Protein AF-A0A6G1L3P3-F1 (afdb_monomer_lite)

Radius of gyration: 27.42 Å; chains: 1; bounding box: 58×48×84 Å

Structure (mmCIF, N/CA/C/O backbone):
data_AF-A0A6G1L3P3-F1
#
_entry.id   AF-A0A6G1L3P3-F1
#
loop_
_atom_site.group_PDB
_atom_site.id
_atom_site.type_symbol
_atom_site.label_atom_id
_atom_site.label_alt_id
_atom_site.label_comp_id
_atom_site.label_asym_id
_atom_site.label_entity_id
_atom_site.label_seq_id
_atom_site.pdbx_PDB_ins_code
_atom_site.Cartn_x
_atom_site.Cartn_y
_atom_site.Cartn_z
_atom_site.occupancy
_atom_site.B_iso_or_equiv
_atom_site.auth_seq_id
_atom_site.auth_comp_id
_atom_site.auth_asym_id
_atom_site.auth_atom_id
_atom_site.pdbx_PDB_model_num
ATOM 1 N N . MET A 1 1 ? 11.172 26.544 -8.414 1.00 37.12 1 MET A N 1
ATOM 2 C CA . MET A 1 1 ? 9.870 25.983 -8.816 1.00 37.12 1 MET A CA 1
ATOM 3 C C . MET A 1 1 ? 10.013 25.608 -10.273 1.00 37.12 1 MET A C 1
ATOM 5 O O . MET A 1 1 ? 10.104 26.509 -11.089 1.00 37.12 1 MET A O 1
ATOM 9 N N . GLN A 1 2 ? 10.216 24.325 -10.563 1.00 36.91 2 GLN A N 1
ATOM 10 C CA . GLN A 1 2 ? 10.117 23.827 -11.934 1.00 36.91 2 GLN A CA 1
ATOM 11 C C . GLN A 1 2 ? 8.630 23.814 -12.274 1.00 36.91 2 GLN A C 1
ATOM 13 O O . GLN A 1 2 ? 7.843 23.309 -11.470 1.00 36.91 2 GLN A O 1
ATOM 18 N N . ASP A 1 3 ? 8.258 24.426 -13.395 1.00 38.34 3 ASP A N 1
ATOM 19 C CA . ASP A 1 3 ? 6.918 24.290 -13.947 1.00 38.34 3 ASP A CA 1
ATOM 20 C C . ASP A 1 3 ? 6.647 22.795 -14.106 1.00 38.34 3 ASP A C 1
ATOM 22 O O . ASP A 1 3 ? 7.393 22.077 -14.774 1.00 38.34 3 ASP A O 1
ATOM 26 N N . ALA A 1 4 ? 5.638 22.300 -13.393 1.00 48.69 4 ALA A N 1
ATOM 27 C CA . ALA A 1 4 ? 5.150 20.954 -13.607 1.00 48.69 4 ALA A CA 1
ATOM 28 C C . ALA A 1 4 ? 4.502 20.963 -14.992 1.00 48.69 4 ALA A C 1
ATOM 30 O O . ALA A 1 4 ? 3.350 21.374 -15.123 1.00 48.69 4 ALA A O 1
ATOM 31 N N . ASP A 1 5 ? 5.279 20.597 -16.014 1.00 54.88 5 ASP A N 1
ATOM 32 C CA . ASP A 1 5 ? 4.804 20.432 -17.382 1.00 54.88 5 ASP A CA 1
ATOM 33 C C . ASP A 1 5 ? 3.529 19.589 -17.336 1.00 54.88 5 ASP A C 1
ATOM 35 O O . ASP A 1 5 ? 3.546 18.400 -17.002 1.00 54.88 5 ASP A O 1
ATOM 39 N N . MET A 1 6 ? 2.395 20.235 -17.608 1.00 59.78 6 MET A N 1
ATOM 40 C CA . MET A 1 6 ? 1.122 19.549 -17.726 1.00 59.78 6 MET A CA 1
ATOM 41 C C . MET A 1 6 ? 1.235 18.587 -18.904 1.00 59.78 6 MET A C 1
ATOM 43 O O . MET A 1 6 ? 1.232 19.000 -20.062 1.00 59.78 6 MET A O 1
ATOM 47 N N . ILE A 1 7 ? 1.341 17.299 -18.591 1.00 61.41 7 ILE A N 1
ATOM 48 C CA . ILE A 1 7 ? 1.390 16.226 -19.577 1.00 61.41 7 ILE A CA 1
ATOM 49 C C . ILE A 1 7 ? 0.087 16.272 -20.388 1.00 61.41 7 ILE A C 1
ATOM 51 O O . ILE A 1 7 ? -0.997 15.994 -19.871 1.00 61.41 7 ILE A O 1
ATOM 55 N N . SER A 1 8 ? 0.182 16.664 -21.659 1.00 72.75 8 SER A N 1
ATOM 56 C CA . SER A 1 8 ? -0.966 16.719 -22.560 1.00 72.75 8 SER A CA 1
ATOM 57 C C . SER A 1 8 ? -1.360 15.306 -22.971 1.00 72.75 8 SER A C 1
ATOM 59 O O . SER A 1 8 ? -0.560 14.589 -23.560 1.00 72.75 8 SER A O 1
ATOM 61 N N . ALA A 1 9 ? -2.619 14.917 -22.750 1.00 72.38 9 ALA A N 1
ATOM 62 C CA . ALA A 1 9 ? -3.135 13.598 -23.135 1.00 72.38 9 ALA A CA 1
ATOM 63 C C . ALA A 1 9 ? -3.034 13.295 -24.647 1.00 72.38 9 ALA A C 1
ATOM 65 O O . ALA A 1 9 ? -3.184 12.146 -25.056 1.00 72.38 9 ALA A O 1
ATOM 66 N N . PHE A 1 10 ? -2.791 14.316 -25.473 1.00 77.06 10 PHE A N 1
ATOM 67 C CA . PHE A 1 10 ? -2.677 14.200 -26.927 1.00 77.06 10 PHE A CA 1
ATOM 68 C C . PHE A 1 10 ? -1.246 13.950 -27.416 1.00 77.06 10 PHE A C 1
ATOM 70 O O . PHE A 1 10 ? -1.042 13.705 -28.604 1.00 77.06 10 PHE A O 1
ATOM 77 N N . GLU A 1 11 ? -0.255 14.019 -26.529 1.00 82.56 11 GLU A N 1
ATOM 78 C CA . GLU A 1 11 ? 1.140 13.776 -26.880 1.00 82.56 11 GLU A CA 1
ATOM 79 C C . GLU A 1 11 ? 1.484 12.281 -26.834 1.00 82.56 11 GLU A C 1
ATOM 81 O O . GLU A 1 11 ? 0.744 11.449 -26.303 1.00 82.56 11 GLU A O 1
ATOM 86 N N . SER A 1 12 ? 2.608 11.907 -27.444 1.00 87.88 12 SER A N 1
ATOM 87 C CA . SER A 1 12 ? 3.115 10.541 -27.320 1.00 87.88 12 SER A CA 1
ATOM 88 C C . SER A 1 12 ? 3.775 10.352 -25.960 1.00 87.88 12 SER A C 1
ATOM 90 O O . SER A 1 12 ? 4.515 11.219 -25.499 1.00 87.88 12 SER A O 1
ATOM 92 N N . HIS A 1 13 ? 3.546 9.198 -25.336 1.00 90.44 13 HIS A N 1
ATOM 93 C CA . HIS A 1 13 ? 4.064 8.892 -24.006 1.00 90.44 13 HIS A CA 1
ATOM 94 C C . HIS A 1 13 ? 4.761 7.537 -23.960 1.00 90.44 13 HIS A C 1
ATOM 96 O O . HIS A 1 13 ? 4.449 6.624 -24.730 1.00 90.44 13 HIS A O 1
ATOM 102 N N . HIS A 1 14 ? 5.658 7.408 -22.989 1.00 92.19 14 HIS A N 1
ATOM 103 C CA . HIS A 1 14 ? 6.285 6.162 -22.592 1.00 92.19 14 HIS A CA 1
ATOM 104 C C . HIS A 1 14 ? 5.984 5.884 -21.108 1.00 92.19 14 HIS A C 1
ATOM 106 O O . HIS A 1 14 ? 6.624 6.468 -20.226 1.00 92.19 14 HIS A O 1
ATOM 112 N N . PRO A 1 15 ? 4.984 5.039 -20.800 1.00 94.69 15 PRO A N 1
ATOM 113 C CA . PRO A 1 15 ? 4.771 4.523 -19.456 1.00 94.69 15 PRO A CA 1
ATOM 114 C C . PRO A 1 15 ? 5.881 3.554 -19.028 1.00 94.69 15 PRO A C 1
ATOM 116 O O . PRO A 1 15 ? 6.248 2.645 -19.774 1.00 94.69 15 PRO A O 1
ATOM 119 N N . THR A 1 16 ? 6.341 3.698 -17.789 1.00 95.62 16 THR A N 1
ATOM 120 C CA . THR A 1 16 ? 7.237 2.764 -17.103 1.00 95.62 16 THR A CA 1
ATOM 121 C C . THR A 1 16 ? 6.521 2.202 -15.883 1.00 95.62 16 THR A C 1
ATOM 123 O O . THR A 1 16 ? 6.230 2.936 -14.939 1.00 95.62 16 THR A O 1
ATOM 126 N N . GLN A 1 17 ? 6.238 0.901 -15.907 1.00 96.56 17 GLN A N 1
ATOM 127 C CA . GLN A 1 17 ? 5.590 0.166 -14.823 1.00 96.56 17 GLN A CA 1
ATOM 128 C C . GLN A 1 17 ? 6.626 -0.576 -13.979 1.00 96.56 17 GLN A C 1
ATOM 130 O O . GLN A 1 17 ? 7.503 -1.240 -14.529 1.00 96.56 17 GLN A O 1
ATOM 135 N N . ILE A 1 18 ? 6.480 -0.529 -12.657 1.00 96.88 18 ILE A N 1
ATOM 136 C CA . ILE A 1 18 ? 7.309 -1.271 -11.705 1.00 96.88 18 ILE A CA 1
ATOM 137 C C . ILE A 1 18 ? 6.463 -2.362 -11.047 1.00 96.88 18 ILE A C 1
ATOM 139 O O . ILE A 1 18 ? 5.366 -2.103 -10.554 1.00 96.88 18 ILE A O 1
ATOM 143 N N . ILE A 1 19 ? 6.982 -3.588 -11.043 1.00 95.06 19 ILE A N 1
ATOM 144 C CA . ILE A 1 19 ? 6.395 -4.755 -10.383 1.00 95.06 19 ILE A CA 1
ATOM 145 C C . ILE A 1 19 ? 7.359 -5.182 -9.276 1.00 95.06 19 ILE A C 1
ATOM 147 O O . ILE A 1 19 ? 8.467 -5.640 -9.570 1.00 95.06 19 ILE A O 1
ATOM 151 N N . TYR A 1 20 ? 6.952 -5.024 -8.013 1.00 93.50 20 TYR A N 1
ATOM 152 C CA . TYR A 1 20 ? 7.791 -5.353 -6.861 1.00 93.50 20 TYR A CA 1
ATOM 153 C C . TYR A 1 20 ? 6.976 -5.867 -5.654 1.00 93.50 20 TYR A C 1
ATOM 155 O O . TYR A 1 20 ? 6.059 -5.182 -5.207 1.00 93.50 20 TYR A O 1
ATOM 163 N N . PRO A 1 21 ? 7.345 -7.006 -5.039 1.00 91.81 21 PRO A N 1
ATOM 164 C CA . PRO A 1 21 ? 8.391 -7.937 -5.459 1.00 91.81 21 PRO A CA 1
ATOM 165 C C . PRO A 1 21 ? 7.933 -8.846 -6.614 1.00 91.81 21 PRO A C 1
ATOM 167 O O . PRO A 1 21 ? 6.886 -9.486 -6.554 1.00 91.81 21 PRO A O 1
ATOM 170 N N . ALA A 1 22 ? 8.758 -8.961 -7.652 1.00 92.38 22 ALA A N 1
ATOM 171 C CA . ALA A 1 22 ? 8.559 -9.869 -8.777 1.00 92.38 22 ALA A CA 1
ATOM 172 C C . ALA A 1 22 ? 9.239 -11.221 -8.502 1.00 92.38 22 ALA A C 1
ATOM 174 O O . ALA A 1 22 ? 10.396 -11.453 -8.851 1.00 92.38 22 ALA A O 1
ATOM 175 N N . LEU A 1 23 ? 8.518 -12.124 -7.831 1.00 87.81 23 LEU A N 1
ATOM 176 C CA . LEU A 1 23 ? 9.068 -13.418 -7.396 1.00 87.81 23 LEU A CA 1
ATOM 177 C C . LEU A 1 23 ? 9.411 -14.375 -8.550 1.00 87.81 23 LEU A C 1
ATOM 179 O O . LEU A 1 23 ? 10.199 -15.293 -8.361 1.00 87.81 23 LEU A O 1
ATOM 183 N N . ASP A 1 24 ? 8.856 -14.165 -9.745 1.00 87.81 24 ASP A N 1
ATOM 184 C CA . ASP A 1 24 ? 9.204 -14.925 -10.954 1.00 87.81 24 ASP A CA 1
ATOM 185 C C . ASP A 1 24 ? 10.669 -14.728 -11.385 1.00 87.81 24 ASP A C 1
ATOM 187 O O . ASP A 1 24 ? 11.224 -15.567 -12.092 1.00 87.81 24 ASP A O 1
ATOM 191 N N . ILE A 1 25 ? 11.340 -13.681 -10.891 1.00 89.31 25 ILE A N 1
ATOM 192 C CA . ILE A 1 25 ? 12.787 -13.498 -11.069 1.00 89.31 25 ILE A CA 1
ATOM 193 C C . ILE A 1 25 ? 13.586 -14.638 -10.418 1.00 89.31 25 ILE A C 1
ATOM 195 O O . ILE A 1 25 ? 14.650 -14.994 -10.921 1.00 89.31 25 ILE A O 1
ATOM 199 N N . LEU A 1 26 ? 13.085 -15.260 -9.343 1.00 84.75 26 LEU A N 1
ATOM 200 C CA . LEU A 1 26 ? 13.762 -16.398 -8.707 1.00 84.75 26 LEU A CA 1
ATOM 201 C C . LEU A 1 26 ? 13.930 -17.574 -9.665 1.00 84.75 26 LEU A C 1
ATOM 203 O O . LEU A 1 26 ? 14.978 -18.219 -9.665 1.00 84.75 26 LEU A O 1
ATOM 207 N N . ASP A 1 27 ? 12.913 -17.836 -10.486 1.00 84.62 27 ASP A N 1
ATOM 208 C CA . ASP A 1 27 ? 12.963 -18.879 -11.507 1.00 84.62 27 ASP A CA 1
ATOM 209 C C . ASP A 1 27 ? 13.998 -18.538 -12.576 1.00 84.62 27 ASP A C 1
ATOM 211 O O . ASP A 1 27 ? 14.803 -19.386 -12.956 1.00 84.62 27 ASP A O 1
ATOM 215 N N . TRP A 1 28 ? 14.013 -17.274 -12.998 1.00 81.44 28 TRP A N 1
ATOM 216 C CA . TRP A 1 28 ? 14.936 -16.747 -14.001 1.00 81.44 28 TRP A CA 1
ATOM 217 C C . TRP A 1 28 ? 16.402 -16.845 -13.569 1.00 81.44 28 TRP A C 1
ATOM 219 O O . TRP A 1 28 ? 17.269 -17.195 -14.365 1.00 81.44 28 TRP A O 1
ATOM 229 N N . LEU A 1 29 ? 16.677 -16.561 -12.296 1.00 82.62 29 LEU A N 1
ATOM 230 C CA . LEU A 1 29 ? 18.024 -16.604 -11.731 1.00 82.62 29 LEU A CA 1
ATOM 231 C C . LEU A 1 29 ? 18.427 -18.002 -11.231 1.00 82.62 29 LEU A C 1
ATOM 233 O O . LEU A 1 29 ? 19.545 -18.176 -10.748 1.00 82.62 29 LEU A O 1
ATOM 237 N N . GLY A 1 30 ? 17.532 -18.994 -11.292 1.00 82.50 30 GLY A N 1
ATOM 238 C CA . GLY A 1 30 ? 17.769 -20.315 -10.702 1.00 82.50 30 GLY A CA 1
ATOM 239 C C . GLY A 1 30 ? 17.922 -20.279 -9.174 1.00 82.50 30 GLY A C 1
ATOM 240 O O . GLY A 1 30 ? 18.563 -21.150 -8.590 1.00 82.50 30 GLY A O 1
ATOM 241 N N . LEU A 1 31 ? 17.342 -19.275 -8.510 1.00 74.50 31 LEU A N 1
ATOM 242 C CA . LEU A 1 31 ? 17.489 -18.996 -7.078 1.00 74.50 31 LEU A CA 1
ATOM 243 C C . LEU A 1 31 ? 16.325 -19.530 -6.234 1.00 74.50 31 LEU A C 1
ATOM 245 O O . LEU A 1 31 ? 16.053 -18.996 -5.163 1.00 74.50 31 LEU A O 1
ATOM 249 N N . ARG A 1 32 ? 15.653 -20.603 -6.673 1.00 68.56 32 ARG A N 1
ATOM 250 C CA . ARG A 1 32 ? 14.473 -21.180 -5.988 1.00 68.56 32 ARG A CA 1
ATOM 251 C C . ARG A 1 32 ? 14.684 -21.513 -4.503 1.00 68.56 32 ARG A C 1
ATOM 253 O O . ARG A 1 32 ? 13.705 -21.610 -3.776 1.00 68.56 32 ARG A O 1
ATOM 260 N N . ASN A 1 33 ? 15.939 -21.664 -4.071 1.00 65.00 33 ASN A N 1
ATOM 261 C CA . ASN A 1 33 ? 16.325 -22.009 -2.701 1.00 65.00 33 ASN A CA 1
ATOM 262 C C . ASN A 1 33 ? 17.036 -20.867 -1.945 1.00 65.00 33 ASN A C 1
ATOM 264 O O . ASN A 1 33 ? 17.646 -21.133 -0.914 1.00 65.00 33 ASN A O 1
ATOM 268 N N . ARG A 1 34 ? 17.056 -19.629 -2.465 1.00 63.66 34 ARG A N 1
ATOM 269 C CA . ARG A 1 34 ? 17.615 -18.481 -1.728 1.00 63.66 34 ARG A CA 1
ATOM 270 C C . ARG A 1 34 ? 16.532 -17.737 -0.963 1.00 63.66 34 ARG A C 1
ATOM 272 O O . ARG A 1 34 ? 15.416 -17.580 -1.452 1.00 63.66 34 ARG A O 1
ATOM 279 N N . ASP A 1 35 ? 16.931 -17.196 0.182 1.00 65.88 35 ASP A N 1
ATOM 280 C CA . ASP A 1 35 ? 16.090 -16.329 0.994 1.00 65.88 35 ASP A CA 1
ATOM 281 C C . ASP A 1 35 ? 15.855 -15.007 0.253 1.00 65.88 35 ASP A C 1
ATOM 283 O O . ASP A 1 35 ? 16.750 -14.168 0.098 1.00 65.88 35 ASP A O 1
ATOM 287 N N . VAL A 1 36 ? 14.632 -14.827 -0.248 1.00 73.69 36 VAL A N 1
ATOM 288 C CA . VAL A 1 36 ? 14.144 -13.505 -0.643 1.00 73.69 36 VAL A CA 1
ATOM 289 C C . VAL A 1 36 ? 14.137 -12.643 0.605 1.00 73.69 36 VAL A C 1
ATOM 291 O O . VAL A 1 36 ? 13.478 -12.982 1.586 1.00 73.69 36 VAL A O 1
ATOM 294 N N . GLN A 1 37 ? 14.819 -11.502 0.559 1.00 75.00 37 GLN A N 1
ATOM 295 C CA . GLN A 1 37 ? 14.762 -10.545 1.652 1.00 75.00 37 GLN A CA 1
ATOM 296 C C . GLN A 1 37 ? 13.944 -9.335 1.231 1.00 75.00 37 GLN A C 1
ATOM 298 O O . GLN A 1 37 ? 14.310 -8.610 0.307 1.00 75.00 37 GLN A O 1
ATOM 303 N N . LEU A 1 38 ? 12.855 -9.086 1.953 1.00 79.50 38 LEU A N 1
ATOM 304 C CA . LEU A 1 38 ? 12.094 -7.847 1.848 1.00 79.50 38 LEU A CA 1
ATOM 305 C C . LEU A 1 38 ? 12.587 -6.870 2.914 1.00 79.50 38 LEU A C 1
ATOM 307 O O . LEU A 1 38 ? 12.430 -7.114 4.110 1.00 79.50 38 LEU A O 1
ATOM 311 N N . LEU A 1 39 ? 13.142 -5.737 2.489 1.00 79.88 39 LEU A N 1
ATOM 312 C CA . LEU A 1 39 ? 13.659 -4.721 3.410 1.00 79.88 39 LEU A CA 1
ATOM 313 C C . LEU A 1 39 ? 12.550 -4.107 4.244 1.00 79.88 39 LEU A C 1
ATOM 315 O O . LEU A 1 39 ? 11.569 -3.668 3.638 1.00 79.88 39 LEU A O 1
ATOM 319 N N . PRO A 1 40 ? 12.658 -4.050 5.585 1.00 79.44 40 PRO A N 1
ATOM 320 C CA . PRO A 1 40 ? 11.607 -3.531 6.455 1.00 79.44 40 PRO A CA 1
ATOM 321 C C . PRO A 1 40 ? 11.179 -2.120 6.025 1.00 79.44 40 PRO A C 1
ATOM 323 O O . PRO A 1 40 ? 12.008 -1.351 5.537 1.00 79.44 40 PRO A O 1
ATOM 326 N N . PRO A 1 41 ? 9.900 -1.749 6.193 1.00 82.19 41 PRO A N 1
ATOM 327 C CA . PRO A 1 41 ? 9.447 -0.420 5.827 1.00 82.19 41 PRO A CA 1
ATOM 328 C C . PRO A 1 41 ? 10.170 0.650 6.628 1.00 82.19 41 PRO A C 1
ATOM 330 O O . PRO A 1 41 ? 10.316 0.539 7.850 1.00 82.19 41 PRO A O 1
ATOM 333 N N . VAL A 1 42 ? 10.559 1.724 5.945 1.00 82.56 42 VAL A N 1
ATOM 334 C CA . VAL A 1 42 ? 11.140 2.891 6.607 1.00 82.56 42 VAL A CA 1
ATOM 335 C C . VAL A 1 42 ? 10.177 3.396 7.682 1.00 82.56 42 VAL A C 1
ATOM 337 O O . VAL A 1 42 ? 8.986 3.618 7.431 1.00 82.56 42 VAL A O 1
ATOM 340 N N . ASN A 1 43 ? 10.723 3.585 8.886 1.00 80.38 43 ASN A N 1
ATOM 341 C CA . ASN A 1 43 ? 10.024 4.135 10.044 1.00 80.38 43 ASN A CA 1
ATOM 342 C C . ASN A 1 43 ? 8.779 3.330 10.483 1.00 80.38 43 ASN A C 1
ATOM 344 O O . ASN A 1 43 ? 7.825 3.908 11.003 1.00 80.38 43 ASN A O 1
ATOM 348 N N . ALA A 1 44 ? 8.771 2.006 10.275 1.00 80.56 44 ALA A N 1
ATOM 349 C CA . ALA A 1 44 ? 7.624 1.143 10.579 1.00 80.56 44 ALA A CA 1
ATOM 350 C C . ALA A 1 44 ? 7.065 1.317 12.006 1.00 80.56 44 ALA A C 1
ATOM 352 O O . ALA A 1 44 ? 5.858 1.480 12.163 1.00 80.56 44 ALA A O 1
ATOM 353 N N . ALA A 1 45 ? 7.936 1.405 13.019 1.00 82.00 45 ALA A N 1
ATOM 354 C CA . ALA A 1 45 ? 7.550 1.586 14.426 1.00 82.00 45 ALA A CA 1
ATOM 355 C C . ALA A 1 45 ? 6.737 2.864 14.696 1.00 82.00 45 ALA A C 1
ATOM 357 O O . ALA A 1 45 ? 5.995 2.947 15.673 1.00 82.00 45 ALA A O 1
ATOM 358 N N . ASN A 1 46 ? 6.851 3.875 13.830 1.00 81.06 46 ASN A N 1
ATOM 359 C CA . ASN A 1 46 ? 6.097 5.119 13.952 1.00 81.06 46 ASN A CA 1
ATOM 360 C C . ASN A 1 46 ? 4.877 5.194 13.036 1.00 81.06 46 ASN A C 1
ATOM 362 O O . ASN A 1 46 ? 4.101 6.149 13.153 1.00 81.06 46 ASN A O 1
ATOM 366 N N . ARG A 1 47 ? 4.695 4.207 12.159 1.00 78.06 47 ARG A N 1
ATOM 367 C CA . ARG A 1 47 ? 3.629 4.159 11.164 1.00 78.06 47 ARG A CA 1
ATOM 368 C C . ARG A 1 47 ? 2.526 3.219 11.612 1.00 78.06 47 ARG A C 1
ATOM 370 O O . ARG A 1 47 ? 2.776 2.179 12.208 1.00 78.06 47 ARG A O 1
ATOM 377 N N . TYR A 1 48 ? 1.299 3.602 11.300 1.00 75.81 48 TYR A N 1
ATOM 378 C CA . TYR A 1 48 ? 0.153 2.716 11.432 1.00 75.81 48 TYR A CA 1
ATOM 379 C C . TYR A 1 48 ? 0.170 1.692 10.305 1.00 75.81 48 TYR A C 1
ATOM 381 O O . TYR A 1 48 ?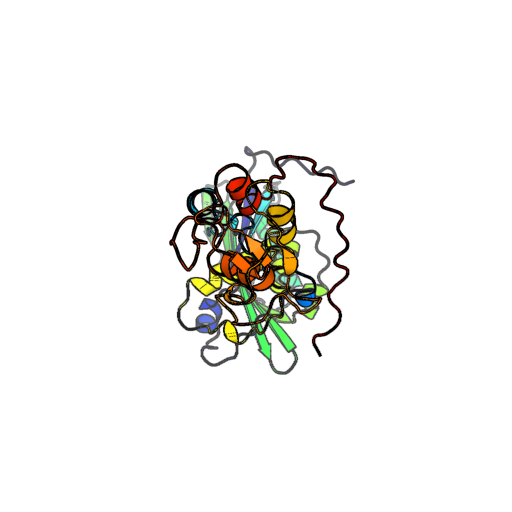 0.647 1.993 9.210 1.00 75.81 48 TYR A O 1
ATOM 389 N N . GLU A 1 49 ? -0.371 0.504 10.560 1.00 74.19 49 GLU A N 1
ATOM 390 C CA . GLU A 1 49 ? -0.618 -0.453 9.486 1.00 74.19 49 GLU A CA 1
ATOM 391 C C . GLU A 1 49 ? -1.492 0.213 8.399 1.00 74.19 49 GLU A C 1
ATOM 393 O O . GLU A 1 49 ? -2.543 0.777 8.736 1.00 74.19 49 GLU A O 1
ATOM 398 N N . PRO A 1 50 ? -1.096 0.180 7.112 1.00 71.06 50 PRO A N 1
ATOM 399 C CA . PRO A 1 50 ? -1.798 0.874 6.035 1.00 71.06 50 PRO A CA 1
ATOM 400 C C . PRO A 1 50 ? -3.019 0.073 5.567 1.00 71.06 50 PRO A C 1
ATOM 402 O O . PRO A 1 50 ? -3.135 -0.314 4.407 1.00 71.06 50 PRO A O 1
ATOM 405 N N . LEU A 1 51 ? -3.925 -0.205 6.498 1.00 69.44 51 LEU A N 1
ATOM 406 C CA . LEU A 1 51 ? -5.237 -0.775 6.227 1.00 69.44 51 LEU A CA 1
ATOM 407 C C . LEU A 1 51 ? -6.232 0.332 5.853 1.00 69.44 51 LEU A C 1
ATOM 409 O O . LEU A 1 51 ? -6.029 1.496 6.221 1.00 69.44 51 LEU A O 1
ATOM 413 N N . PRO A 1 52 ? -7.345 -0.007 5.176 1.00 65.31 52 PRO A N 1
ATOM 414 C CA . PRO A 1 52 ? -8.410 0.948 4.912 1.00 65.31 52 PRO A CA 1
ATOM 415 C C . PRO A 1 52 ? -8.835 1.665 6.199 1.00 65.31 52 PRO A C 1
ATOM 417 O O . PRO A 1 52 ? -9.114 1.023 7.219 1.00 65.31 52 PRO A O 1
ATOM 420 N N . LEU A 1 53 ? -8.879 3.002 6.157 1.00 64.62 53 LEU A N 1
ATOM 421 C CA . LEU A 1 53 ? -9.351 3.813 7.287 1.00 64.62 53 LEU A CA 1
ATOM 422 C C . LEU A 1 53 ? -10.810 3.482 7.629 1.00 64.62 53 LEU A C 1
ATOM 424 O O . LEU A 1 53 ? -11.172 3.437 8.798 1.00 64.62 53 LEU A O 1
ATOM 428 N N . ILE A 1 54 ? -11.616 3.224 6.598 1.00 70.56 54 ILE A N 1
ATOM 429 C CA . ILE A 1 54 ? -13.043 2.933 6.701 1.00 70.56 54 ILE A CA 1
ATOM 430 C C . ILE A 1 54 ? -13.234 1.422 6.564 1.00 70.56 54 ILE A C 1
ATOM 432 O O . ILE A 1 54 ? -12.904 0.842 5.532 1.00 70.56 54 ILE A O 1
ATOM 436 N N . GLN A 1 55 ? -13.775 0.786 7.604 1.00 66.88 55 GLN A N 1
ATOM 437 C CA . GLN A 1 55 ? -14.129 -0.640 7.612 1.00 66.88 55 GLN A CA 1
ATOM 438 C C . GLN A 1 55 ? -15.567 -0.862 7.139 1.00 66.88 55 GLN A C 1
ATOM 440 O O . GLN A 1 55 ? -16.362 -1.504 7.818 1.00 66.88 55 GLN A O 1
ATOM 445 N N . ASP A 1 56 ? -15.916 -0.308 5.987 1.00 71.12 56 ASP A N 1
ATOM 446 C CA . ASP A 1 56 ? -17.206 -0.578 5.366 1.00 71.12 56 ASP A CA 1
ATOM 447 C C . ASP A 1 56 ? -16.996 -1.463 4.138 1.00 71.12 56 ASP A C 1
ATOM 449 O O . ASP A 1 56 ? -16.104 -1.210 3.326 1.00 71.12 56 ASP A O 1
ATOM 453 N N . ARG A 1 57 ? -17.783 -2.537 4.016 1.00 69.31 57 ARG A N 1
ATOM 454 C CA . ARG A 1 57 ? -17.636 -3.498 2.911 1.00 69.31 57 ARG A CA 1
ATOM 455 C C . ARG A 1 57 ? -17.928 -2.852 1.562 1.00 69.31 57 ARG A C 1
ATOM 457 O O . ARG A 1 57 ? -17.217 -3.145 0.606 1.00 69.31 57 ARG A O 1
ATOM 464 N N . ALA A 1 58 ? -18.930 -1.978 1.481 1.00 74.56 58 ALA A N 1
ATOM 465 C CA . ALA A 1 58 ? -19.271 -1.286 0.245 1.00 74.56 58 ALA A CA 1
ATOM 466 C C . ALA A 1 58 ? -18.213 -0.233 -0.100 1.00 74.56 58 ALA A C 1
ATOM 468 O O . ALA A 1 58 ? -17.790 -0.155 -1.251 1.00 74.56 58 ALA A O 1
ATOM 469 N N . VAL A 1 59 ? -17.720 0.526 0.885 1.00 72.25 59 VAL A N 1
ATOM 470 C CA . VAL A 1 59 ? -16.611 1.469 0.668 1.00 72.25 59 VAL A CA 1
ATOM 471 C C . VAL A 1 59 ? -15.353 0.727 0.254 1.00 72.25 59 VAL A C 1
ATOM 473 O O . VAL A 1 59 ? -14.702 1.146 -0.686 1.00 72.25 59 VAL A O 1
ATOM 476 N N . THR A 1 60 ? -15.019 -0.391 0.889 1.00 68.94 60 THR A N 1
ATOM 477 C CA . THR A 1 60 ? -13.821 -1.169 0.545 1.00 68.94 60 THR A CA 1
ATOM 478 C C . THR A 1 60 ? -13.939 -1.770 -0.858 1.00 68.94 60 THR A C 1
ATOM 480 O O . THR A 1 60 ? -12.988 -1.693 -1.630 1.00 68.94 60 THR A O 1
ATOM 483 N N . ALA A 1 61 ? -15.114 -2.297 -1.221 1.00 68.88 61 ALA A N 1
ATOM 484 C CA . ALA A 1 61 ? -15.383 -2.820 -2.560 1.00 68.88 61 ALA A CA 1
ATOM 485 C C . ALA A 1 61 ? -15.323 -1.732 -3.648 1.00 68.88 61 ALA A C 1
ATOM 487 O O . ALA A 1 61 ? -14.826 -1.993 -4.738 1.00 68.88 61 ALA A O 1
ATOM 488 N N . ASN A 1 62 ? -15.798 -0.516 -3.355 1.00 69.62 62 ASN A N 1
ATOM 489 C CA . ASN A 1 62 ? -15.869 0.576 -4.333 1.00 69.62 62 ASN A CA 1
ATOM 490 C C . ASN A 1 62 ? -14.631 1.478 -4.357 1.00 69.62 62 ASN A C 1
ATOM 492 O O . ASN A 1 62 ? -14.351 2.095 -5.379 1.00 69.62 62 ASN A O 1
ATOM 496 N N . ALA A 1 63 ? -13.894 1.585 -3.250 1.00 67.06 63 ALA A N 1
ATOM 497 C CA . ALA A 1 63 ? -12.722 2.449 -3.154 1.00 67.06 63 ALA A CA 1
ATOM 498 C C . ALA A 1 63 ? -11.559 1.928 -3.993 1.00 67.0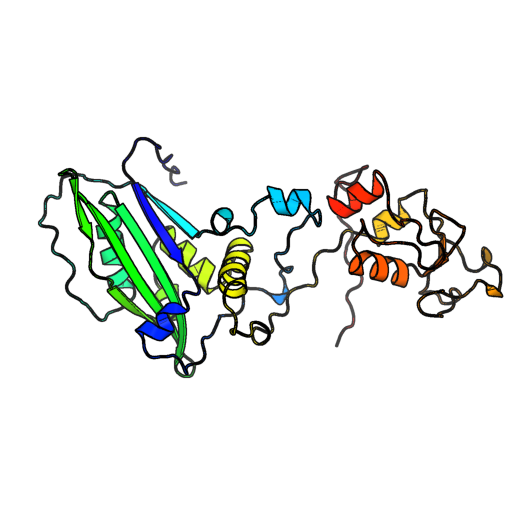6 63 ALA A C 1
ATOM 500 O O . ALA A 1 63 ? -10.617 2.678 -4.185 1.00 67.06 63 ALA A O 1
ATOM 501 N N . ASN A 1 64 ? -11.596 0.661 -4.428 1.00 65.81 64 ASN A N 1
ATOM 502 C CA . ASN A 1 64 ? -10.610 0.034 -5.312 1.00 65.81 64 ASN A CA 1
ATOM 503 C C . ASN A 1 64 ? -9.142 0.168 -4.836 1.00 65.81 64 ASN A C 1
ATOM 505 O O . ASN A 1 64 ? -8.212 -0.103 -5.595 1.00 65.81 64 ASN A O 1
ATOM 509 N N . ARG A 1 65 ? -8.948 0.530 -3.557 1.00 65.25 65 ARG A N 1
ATOM 510 C CA . ARG A 1 65 ? -7.683 0.959 -2.937 1.00 65.25 65 ARG A CA 1
ATOM 511 C C . ARG A 1 65 ? -6.613 -0.107 -2.855 1.00 65.25 65 ARG A C 1
ATOM 513 O O . ARG A 1 65 ? -5.444 0.244 -2.710 1.00 65.25 65 ARG A O 1
ATOM 520 N N . ASP A 1 66 ? -7.028 -1.361 -2.947 1.00 65.44 66 ASP A N 1
ATOM 521 C CA . ASP A 1 66 ? -6.163 -2.537 -2.906 1.00 65.44 66 ASP A CA 1
ATOM 522 C C . ASP A 1 66 ? -6.217 -3.312 -4.234 1.00 65.44 66 ASP A C 1
ATOM 524 O O . ASP A 1 66 ? -5.757 -4.446 -4.319 1.00 65.44 66 ASP A O 1
ATOM 528 N N . SER A 1 67 ? -6.794 -2.714 -5.283 1.00 71.25 67 SER A N 1
ATOM 529 C CA . SER A 1 67 ? -6.740 -3.291 -6.623 1.00 71.25 67 SER A CA 1
ATOM 530 C C . SER A 1 67 ? -5.357 -3.130 -7.239 1.00 71.25 67 SER A C 1
ATOM 532 O O . SER A 1 67 ? -4.651 -2.150 -6.980 1.00 71.25 67 SER A O 1
ATOM 534 N N . ASP A 1 68 ? -5.023 -4.048 -8.145 1.00 70.25 68 ASP A N 1
ATOM 535 C CA . ASP A 1 68 ? -3.792 -3.990 -8.935 1.00 70.25 68 ASP A CA 1
ATOM 536 C C . ASP A 1 68 ? -3.635 -2.656 -9.678 1.00 70.25 68 ASP A C 1
ATOM 538 O O . ASP A 1 68 ? -2.513 -2.214 -9.899 1.00 70.25 68 ASP A O 1
ATOM 542 N N . GLY A 1 69 ? -4.747 -2.009 -10.050 1.00 76.56 69 GLY A N 1
ATOM 543 C CA . GLY A 1 69 ? -4.754 -0.743 -10.779 1.00 76.56 69 GLY A CA 1
ATOM 544 C C . GLY A 1 69 ? -4.391 0.466 -9.918 1.00 76.56 69 GLY A C 1
ATOM 545 O O . GLY A 1 69 ? -3.521 1.239 -10.307 1.00 76.56 69 GLY A O 1
ATOM 546 N N . GLU A 1 70 ? -5.022 0.638 -8.751 1.00 76.69 70 GLU A N 1
ATOM 547 C CA . GLU A 1 70 ? -4.722 1.786 -7.874 1.00 76.69 70 GLU A CA 1
ATOM 548 C C . GLU A 1 70 ? -3.381 1.650 -7.167 1.00 76.69 70 GLU A C 1
ATOM 550 O O . GLU A 1 70 ? -2.721 2.654 -6.910 1.00 76.69 70 GLU A O 1
ATOM 555 N N . CYS A 1 71 ? -2.985 0.415 -6.857 1.00 77.25 71 CYS A N 1
ATOM 556 C CA . CYS A 1 71 ? -1.689 0.148 -6.258 1.00 77.25 71 CYS A CA 1
ATOM 557 C C . CYS A 1 71 ? -0.560 0.100 -7.296 1.00 77.25 71 CYS A C 1
ATOM 559 O O . CYS A 1 71 ? 0.578 -0.180 -6.926 1.00 77.25 71 CYS A O 1
ATOM 561 N N . ALA A 1 72 ? -0.828 0.304 -8.590 1.00 87.06 72 ALA A N 1
ATOM 562 C CA . ALA A 1 72 ? 0.205 0.217 -9.613 1.00 87.06 72 ALA A CA 1
ATOM 563 C C . ALA A 1 72 ? 1.206 1.373 -9.493 1.00 87.06 72 ALA A C 1
ATOM 565 O O . ALA A 1 72 ? 0.842 2.547 -9.453 1.00 87.06 72 ALA A O 1
ATOM 566 N N . PHE A 1 73 ? 2.493 1.042 -9.535 1.00 93.62 73 PHE A N 1
ATOM 567 C CA . PHE A 1 73 ? 3.553 2.031 -9.678 1.00 93.62 73 PHE A CA 1
ATOM 568 C C . PHE A 1 73 ? 3.860 2.204 -11.161 1.00 93.62 73 PHE A C 1
ATOM 570 O O . PHE A 1 73 ? 4.606 1.423 -11.755 1.00 93.62 73 PHE A O 1
ATOM 577 N N . VAL A 1 74 ? 3.220 3.205 -11.766 1.00 94.12 74 VAL A N 1
ATOM 578 C CA . VAL A 1 74 ? 3.398 3.573 -13.172 1.00 94.12 74 VAL A CA 1
ATOM 579 C C . VAL A 1 74 ? 3.774 5.041 -13.247 1.00 94.12 74 VAL A C 1
ATOM 581 O O . VAL A 1 74 ? 3.028 5.907 -12.800 1.00 94.12 74 VAL A O 1
ATOM 584 N N . SER A 1 75 ? 4.911 5.318 -13.871 1.00 92.62 75 SER A N 1
ATOM 585 C CA . SER A 1 75 ? 5.309 6.675 -14.237 1.00 92.62 75 SER A CA 1
ATOM 586 C C . SER A 1 75 ? 5.080 6.878 -15.729 1.00 92.62 75 SER A C 1
ATOM 588 O O . SER A 1 75 ? 5.305 5.970 -16.529 1.00 92.62 75 SER A O 1
ATOM 590 N N . ILE A 1 76 ? 4.603 8.057 -16.118 1.00 91.81 76 ILE A N 1
ATOM 591 C CA . ILE A 1 76 ? 4.363 8.408 -17.519 1.00 91.81 76 ILE A CA 1
ATOM 592 C C . ILE A 1 76 ? 5.331 9.521 -17.882 1.00 91.81 76 ILE A C 1
ATOM 594 O O . ILE A 1 76 ? 5.376 10.554 -17.220 1.00 91.81 76 ILE A O 1
ATOM 598 N N . THR A 1 77 ? 6.108 9.303 -18.937 1.00 90.12 77 THR A N 1
ATOM 599 C CA . THR A 1 77 ? 7.036 10.303 -19.468 1.00 90.12 77 THR A CA 1
ATOM 600 C C . THR A 1 77 ? 6.636 10.681 -20.885 1.00 90.12 77 THR A C 1
ATOM 602 O O . THR A 1 77 ? 6.154 9.838 -21.644 1.00 90.12 77 THR A O 1
ATOM 605 N N . LYS A 1 78 ? 6.797 11.957 -21.240 1.00 88.44 78 LYS A N 1
ATOM 606 C CA . LYS A 1 78 ? 6.581 12.430 -22.609 1.00 88.44 78 LYS A CA 1
ATOM 607 C C . LYS A 1 78 ? 7.646 11.826 -23.526 1.00 88.44 78 LYS A C 1
ATOM 609 O O . LYS A 1 78 ? 8.836 11.914 -23.229 1.00 88.44 78 LYS A O 1
ATOM 614 N N . ALA A 1 79 ? 7.213 11.237 -24.637 1.00 86.62 79 ALA A N 1
ATOM 615 C CA . ALA A 1 79 ? 8.102 10.738 -25.675 1.00 86.62 79 ALA A CA 1
ATOM 616 C C . ALA A 1 79 ? 8.423 11.869 -26.658 1.00 86.62 79 ALA A C 1
ATOM 618 O O . ALA A 1 79 ? 7.550 12.337 -27.391 1.00 86.62 79 ALA A O 1
ATOM 619 N N . SER A 1 80 ? 9.674 12.326 -26.656 1.00 77.69 80 SER A N 1
ATOM 620 C CA . SER A 1 80 ? 10.181 13.317 -27.605 1.00 77.69 80 SER A CA 1
ATOM 621 C C . SER A 1 80 ? 10.840 12.601 -28.786 1.00 77.69 80 SER A C 1
ATOM 623 O O . SER A 1 80 ? 12.026 12.271 -28.735 1.00 77.69 80 SER A O 1
ATOM 625 N N . CYS A 1 81 ? 10.090 12.378 -29.865 1.00 65.00 81 CYS A N 1
ATOM 626 C CA . CYS A 1 81 ? 10.641 11.883 -31.132 1.00 65.00 81 CYS A CA 1
ATOM 627 C C . CYS A 1 81 ? 11.376 12.986 -31.922 1.00 65.00 81 CYS A C 1
ATOM 629 O O . CYS A 1 81 ? 11.261 13.043 -33.146 1.00 65.00 81 CYS A O 1
ATOM 631 N N . GLU A 1 82 ? 12.058 13.911 -31.246 1.00 61.44 82 GLU A N 1
ATOM 632 C CA . GLU A 1 82 ? 12.767 15.001 -31.917 1.00 61.44 82 GLU A CA 1
ATOM 633 C C . GLU A 1 82 ? 14.048 14.457 -32.565 1.00 61.44 82 GLU A C 1
ATOM 635 O O . GLU A 1 82 ? 15.026 14.178 -31.881 1.00 61.44 82 GLU A O 1
ATOM 640 N N . ASP A 1 83 ? 13.947 14.235 -33.880 1.00 49.16 83 ASP A N 1
ATOM 641 C CA . ASP A 1 83 ? 14.936 14.220 -34.977 1.00 49.16 83 ASP A CA 1
ATOM 642 C C . ASP A 1 83 ? 16.331 13.584 -34.831 1.00 49.16 83 ASP A C 1
ATOM 644 O O . ASP A 1 83 ? 17.056 13.496 -35.825 1.00 49.16 83 ASP A O 1
ATOM 648 N N . ASP A 1 84 ? 16.695 13.002 -33.693 1.00 51.97 84 ASP A N 1
ATOM 649 C CA . ASP A 1 84 ? 17.853 12.115 -33.602 1.00 51.97 84 ASP A CA 1
ATOM 650 C C . ASP A 1 84 ? 17.484 10.740 -34.181 1.00 51.97 84 ASP A C 1
ATOM 652 O O . ASP A 1 84 ? 17.375 9.731 -33.486 1.00 51.97 84 ASP A O 1
ATOM 656 N N . ARG A 1 85 ? 17.365 10.683 -35.514 1.00 53.06 85 ARG A N 1
ATOM 657 C CA . ARG A 1 85 ? 17.482 9.454 -36.323 1.00 53.06 85 ARG A CA 1
ATOM 658 C C . ARG A 1 85 ? 18.889 8.838 -36.255 1.00 53.06 85 ARG A C 1
ATOM 660 O O . ARG A 1 85 ? 19.237 8.027 -37.111 1.00 53.06 85 ARG A O 1
ATOM 667 N N . ALA A 1 86 ? 19.709 9.228 -35.276 1.00 52.03 86 ALA A N 1
ATOM 668 C CA . ALA A 1 86 ? 20.923 8.512 -34.935 1.00 52.03 86 ALA A CA 1
ATOM 669 C C . ALA A 1 86 ? 20.529 7.048 -34.730 1.00 52.03 86 ALA A C 1
ATOM 671 O O . ALA A 1 86 ? 19.648 6.757 -33.920 1.00 52.03 86 ALA A O 1
ATOM 672 N N . GLU A 1 87 ? 21.108 6.171 -35.554 1.00 54.09 87 GLU A N 1
ATOM 673 C CA . GLU A 1 87 ? 20.809 4.745 -35.618 1.00 54.09 87 GLU A CA 1
ATOM 674 C C . GLU A 1 87 ? 20.573 4.202 -34.216 1.00 54.09 87 GLU A C 1
ATOM 676 O O . GLU A 1 87 ? 21.498 4.136 -33.400 1.00 54.09 87 GLU A O 1
ATOM 681 N N . PHE A 1 88 ? 19.317 3.849 -33.930 1.00 54.00 88 PHE A N 1
ATOM 682 C CA . PHE A 1 88 ? 18.983 3.136 -32.714 1.00 54.00 88 PHE A CA 1
ATOM 683 C C . PHE A 1 88 ? 19.792 1.842 -32.737 1.00 54.00 88 PHE A C 1
ATOM 685 O O . PHE A 1 88 ? 19.456 0.884 -33.431 1.00 54.00 88 PHE A O 1
ATOM 692 N N . THR A 1 89 ? 20.911 1.846 -32.025 1.00 58.16 89 THR A N 1
ATOM 693 C CA . THR A 1 89 ? 21.735 0.666 -31.847 1.00 58.16 89 THR A CA 1
ATOM 694 C C . THR A 1 89 ? 21.131 -0.063 -30.658 1.00 58.16 89 THR A C 1
ATOM 696 O O . THR A 1 89 ? 21.097 0.509 -29.561 1.00 58.16 89 THR A O 1
ATOM 699 N N . PRO A 1 90 ? 20.615 -1.291 -30.848 1.00 52.78 90 PRO A N 1
ATOM 700 C CA . PRO A 1 90 ? 20.128 -2.073 -29.731 1.00 52.78 90 PRO A CA 1
ATOM 701 C C . PRO A 1 90 ? 21.268 -2.177 -28.708 1.00 52.78 90 PRO A C 1
ATOM 703 O O . PRO A 1 90 ? 22.392 -2.494 -29.111 1.00 52.78 90 PRO A O 1
ATOM 706 N N . PRO A 1 91 ? 21.042 -1.885 -27.417 1.00 51.34 91 PRO A N 1
ATOM 707 C CA . PRO A 1 91 ? 22.059 -2.078 -26.398 1.00 51.34 91 PRO A CA 1
ATOM 708 C C . PRO A 1 91 ? 22.698 -3.457 -26.484 1.00 51.34 91 PRO A C 1
ATOM 710 O O . PRO A 1 91 ? 22.029 -4.489 -26.445 1.00 51.34 91 PRO A O 1
ATOM 713 N N . THR A 1 92 ? 24.023 -3.467 -26.554 1.00 53.34 92 THR A N 1
ATOM 714 C CA . THR A 1 92 ? 24.825 -4.651 -26.266 1.00 53.34 92 THR A CA 1
ATOM 715 C C . THR A 1 92 ? 24.655 -5.020 -24.798 1.00 53.34 92 THR A C 1
ATOM 717 O O . THR A 1 92 ? 24.845 -4.174 -23.923 1.00 53.34 92 THR A O 1
ATOM 720 N N . TYR A 1 93 ? 24.309 -6.285 -24.539 1.00 48.59 93 TYR A N 1
ATOM 721 C CA . TYR A 1 93 ? 24.215 -6.867 -23.202 1.00 48.59 93 TYR A CA 1
ATOM 722 C C . TYR A 1 93 ? 25.444 -6.493 -22.369 1.00 48.59 93 TYR A C 1
ATOM 724 O O . TYR A 1 93 ? 26.557 -6.933 -22.650 1.00 48.59 93 TYR A O 1
ATOM 732 N N . SER A 1 94 ? 25.236 -5.670 -21.347 1.00 47.00 94 SER A N 1
ATOM 733 C CA . SER A 1 94 ? 26.263 -5.302 -20.381 1.00 47.00 94 SER A CA 1
ATOM 734 C C . SER A 1 94 ? 25.809 -5.776 -19.011 1.00 47.00 94 SER A C 1
ATOM 736 O O . SER A 1 94 ? 24.725 -5.423 -18.550 1.00 47.00 94 SER A O 1
ATOM 738 N N . THR A 1 95 ? 26.629 -6.588 -18.352 1.00 48.25 95 THR A N 1
ATOM 739 C CA . THR A 1 95 ? 26.404 -7.123 -16.999 1.00 48.25 95 THR A CA 1
ATOM 740 C C . THR A 1 95 ? 26.648 -6.070 -15.906 1.00 48.25 95 THR A C 1
ATOM 742 O O . THR A 1 95 ? 27.204 -6.381 -14.859 1.00 48.25 95 THR A O 1
ATOM 745 N N . SER A 1 96 ? 26.297 -4.805 -16.145 1.00 54.38 96 SER A N 1
ATOM 746 C CA . SER A 1 96 ? 26.836 -3.664 -15.396 1.00 54.38 96 SER A CA 1
ATOM 747 C C . SER A 1 96 ? 25.753 -2.754 -14.821 1.00 54.38 96 SER A C 1
ATOM 749 O O . SER A 1 96 ? 24.902 -2.298 -15.579 1.00 54.38 96 SER A O 1
ATOM 751 N N . ALA A 1 97 ? 25.874 -2.501 -13.511 1.00 73.81 97 ALA A N 1
ATOM 752 C CA . ALA A 1 97 ? 25.564 -1.318 -12.693 1.00 73.81 97 ALA A CA 1
ATOM 753 C C . ALA A 1 97 ? 24.356 -0.418 -13.042 1.00 73.81 97 ALA A C 1
ATOM 755 O O . ALA A 1 97 ? 23.972 -0.210 -14.194 1.00 73.81 97 ALA A O 1
ATOM 756 N N . VAL A 1 98 ? 23.817 0.248 -12.015 1.00 80.50 98 VAL A N 1
ATOM 757 C CA . VAL A 1 98 ? 22.713 1.224 -12.127 1.00 80.50 98 VAL A CA 1
ATOM 758 C C . VAL A 1 98 ? 22.868 2.219 -13.301 1.00 80.50 98 VAL A C 1
ATOM 760 O O . VAL A 1 98 ? 21.883 2.427 -14.014 1.00 80.50 98 VAL A O 1
ATOM 763 N N . PRO A 1 99 ? 24.057 2.791 -13.603 1.00 83.62 99 PRO A N 1
ATOM 764 C CA . PRO A 1 99 ? 24.232 3.720 -14.726 1.00 83.62 99 PRO A CA 1
ATOM 765 C C . PRO A 1 99 ? 23.863 3.156 -16.106 1.00 83.62 99 PRO A C 1
ATOM 767 O O . PRO A 1 99 ? 23.372 3.905 -16.957 1.00 83.62 99 PRO A O 1
ATOM 770 N N . SER A 1 100 ? 24.064 1.856 -16.345 1.00 83.69 100 SER A N 1
ATOM 771 C CA . SER A 1 100 ? 23.705 1.237 -17.627 1.00 83.69 100 SER A CA 1
ATOM 772 C C . SER A 1 100 ? 22.188 1.149 -17.769 1.00 83.69 100 SER A C 1
ATOM 774 O O . SER A 1 100 ? 21.644 1.557 -18.792 1.00 83.69 100 SER A O 1
ATOM 776 N N . LEU A 1 101 ? 21.491 0.710 -16.713 1.00 87.56 101 LEU A N 1
ATOM 777 C CA . LEU A 1 101 ? 20.027 0.679 -16.683 1.00 87.56 101 LEU A CA 1
ATOM 778 C C . LEU A 1 101 ? 19.440 2.085 -16.883 1.00 87.56 101 LEU A C 1
ATOM 780 O O . LEU A 1 101 ? 18.540 2.257 -17.701 1.00 87.56 101 LEU A O 1
ATOM 784 N N . LEU A 1 102 ? 19.988 3.102 -16.203 1.00 88.44 102 LEU A N 1
ATOM 785 C CA . LEU A 1 102 ? 19.586 4.502 -16.399 1.00 88.44 102 LEU A CA 1
ATOM 786 C C . LEU A 1 102 ? 19.726 4.927 -17.865 1.00 88.44 102 LEU A C 1
ATOM 788 O O . LEU A 1 102 ? 18.835 5.565 -18.422 1.00 88.44 102 LEU A O 1
ATOM 792 N N . THR A 1 103 ? 20.847 4.574 -18.496 1.00 86.88 103 THR A N 1
ATOM 793 C CA . THR A 1 103 ? 21.120 4.919 -19.895 1.00 86.88 103 THR A CA 1
ATOM 794 C C . THR A 1 103 ? 20.086 4.294 -20.830 1.00 86.88 103 THR A C 1
ATOM 796 O O . THR A 1 103 ? 19.541 4.993 -21.684 1.00 86.88 103 THR A O 1
ATOM 799 N N . GLU A 1 104 ? 19.756 3.017 -20.638 1.00 86.44 104 GLU A N 1
ATOM 800 C CA . GLU A 1 104 ? 18.777 2.321 -21.478 1.00 86.44 104 GLU A CA 1
ATOM 801 C C . GLU A 1 104 ? 17.353 2.842 -21.296 1.00 86.44 104 GLU A C 1
ATOM 803 O O . GLU A 1 104 ? 16.657 3.106 -22.277 1.00 86.44 104 GLU A O 1
ATOM 808 N N . LEU A 1 105 ? 16.933 3.107 -20.060 1.00 89.12 105 LEU A N 1
ATOM 809 C CA . LEU A 1 105 ? 15.605 3.664 -19.797 1.00 89.12 105 LEU A CA 1
ATOM 810 C C . LEU A 1 105 ? 15.455 5.099 -20.322 1.00 89.12 105 LEU A C 1
ATOM 812 O O . LEU A 1 105 ? 14.394 5.474 -20.826 1.00 89.12 105 LEU A O 1
ATOM 816 N N . ARG A 1 106 ? 16.533 5.892 -20.300 1.00 87.56 106 ARG A N 1
ATOM 817 C CA . ARG A 1 106 ? 16.561 7.231 -20.912 1.00 87.56 106 ARG A CA 1
ATOM 818 C C . ARG A 1 106 ? 16.496 7.203 -22.434 1.00 87.56 106 ARG A C 1
ATOM 820 O O . ARG A 1 106 ? 15.972 8.151 -23.017 1.00 87.56 106 ARG A O 1
ATOM 827 N N . LYS A 1 107 ? 17.027 6.164 -23.080 1.00 85.06 107 LYS A N 1
ATOM 828 C CA . LYS A 1 107 ? 16.834 5.955 -24.522 1.00 85.06 107 LYS A CA 1
ATOM 829 C C . LYS A 1 107 ? 15.392 5.541 -24.800 1.00 85.06 107 LYS A C 1
ATOM 831 O O . LYS A 1 107 ? 14.742 6.161 -25.634 1.00 85.06 107 LYS A O 1
ATOM 836 N N . ALA A 1 108 ? 14.874 4.566 -24.051 1.00 86.56 108 ALA A N 1
ATOM 837 C CA . ALA A 1 108 ? 13.529 4.025 -24.227 1.00 86.56 108 ALA A CA 1
ATOM 838 C C . ALA A 1 108 ? 12.434 5.097 -24.145 1.00 86.56 108 ALA A C 1
ATOM 840 O O . ALA A 1 108 ? 11.570 5.157 -25.018 1.00 86.56 108 ALA A O 1
ATOM 841 N N . ARG A 1 109 ? 12.508 5.993 -23.148 1.00 87.50 109 ARG A N 1
ATOM 842 C CA . ARG A 1 109 ? 11.499 7.045 -22.934 1.00 87.50 109 ARG A CA 1
ATOM 843 C C . ARG A 1 109 ? 11.363 8.047 -24.081 1.00 87.50 109 ARG A C 1
ATOM 845 O O . ARG A 1 109 ? 10.359 8.743 -24.147 1.00 87.50 109 ARG A O 1
ATOM 852 N N . ARG A 1 110 ? 12.358 8.144 -24.974 1.00 86.19 110 ARG A N 1
ATOM 853 C CA . ARG A 1 110 ? 12.291 9.022 -26.156 1.00 86.19 110 ARG A CA 1
ATOM 854 C C . ARG A 1 110 ? 11.273 8.525 -27.178 1.00 86.19 110 ARG A C 1
ATOM 856 O O . ARG A 1 110 ? 10.780 9.315 -27.974 1.00 86.19 110 ARG A O 1
ATOM 863 N N . TYR A 1 111 ? 10.941 7.238 -27.136 1.00 86.38 111 TYR A N 1
ATOM 864 C CA . TYR A 1 111 ? 10.050 6.599 -28.091 1.00 86.38 111 TYR A CA 1
ATOM 865 C C . TYR A 1 111 ? 8.700 6.274 -27.443 1.00 86.38 111 TYR A C 1
ATOM 867 O O . TYR A 1 111 ? 8.665 5.850 -26.286 1.00 86.38 111 TYR A O 1
ATOM 875 N N . PRO A 1 112 ? 7.577 6.398 -28.171 1.00 89.31 112 PRO A N 1
ATOM 876 C CA . PRO A 1 112 ? 6.294 5.880 -27.717 1.00 89.31 112 PRO A CA 1
ATOM 877 C C . PRO A 1 112 ? 6.422 4.382 -27.442 1.00 89.31 112 PRO A C 1
ATOM 879 O O . PRO A 1 112 ? 7.075 3.665 -28.199 1.00 89.31 112 PRO A O 1
ATOM 882 N N . GLY A 1 113 ? 5.809 3.872 -26.380 1.00 91.00 113 GLY A N 1
ATOM 883 C CA . GLY A 1 113 ? 6.059 2.484 -26.008 1.00 91.00 113 GLY A CA 1
ATOM 884 C C . GLY A 1 113 ? 5.574 2.119 -24.623 1.00 91.00 113 GLY A C 1
ATOM 885 O O . GLY A 1 113 ? 4.621 2.705 -24.123 1.00 91.00 113 GLY A O 1
ATOM 886 N N . LYS A 1 114 ? 6.220 1.127 -24.019 1.00 94.19 114 LYS A N 1
ATOM 887 C CA . LYS A 1 114 ? 6.131 0.848 -22.590 1.00 94.19 114 LYS A CA 1
ATOM 888 C C . LYS A 1 114 ? 7.403 0.175 -22.098 1.00 94.19 114 LYS A C 1
ATOM 890 O O . LYS A 1 114 ? 7.997 -0.645 -22.800 1.00 94.19 114 LYS A O 1
ATOM 895 N N . THR A 1 115 ? 7.743 0.451 -20.852 1.00 95.31 115 THR A N 1
ATOM 896 C CA . THR A 1 115 ? 8.758 -0.279 -20.105 1.00 95.31 115 THR A CA 1
ATOM 897 C C . THR A 1 115 ? 8.095 -0.989 -18.935 1.00 95.31 115 THR A C 1
ATOM 899 O O . THR A 1 115 ? 7.276 -0.406 -18.227 1.00 95.31 115 THR A O 1
ATOM 902 N N . VAL A 1 116 ? 8.468 -2.245 -18.706 1.00 96.12 116 VAL A N 1
ATOM 903 C CA . VAL A 1 116 ? 8.112 -2.986 -17.493 1.00 96.12 116 VAL A CA 1
ATOM 904 C C . VAL A 1 116 ? 9.393 -3.349 -16.755 1.00 96.12 116 VAL A C 1
ATOM 906 O O . VAL A 1 116 ? 10.266 -4.002 -17.323 1.00 96.12 116 VAL A O 1
ATOM 909 N N . LEU A 1 117 ? 9.488 -2.934 -15.495 1.00 96.19 117 LEU A N 1
ATOM 910 C CA . LEU A 1 117 ? 10.563 -3.257 -14.566 1.00 96.19 117 LEU A CA 1
ATOM 911 C C . LEU A 1 117 ? 10.036 -4.264 -13.546 1.00 96.19 117 LEU A C 1
ATOM 913 O O . LEU A 1 117 ? 9.251 -3.919 -12.667 1.00 96.19 117 LEU A O 1
ATOM 917 N N . LYS A 1 118 ? 10.468 -5.514 -13.652 1.00 95.62 118 LYS A N 1
ATOM 918 C CA . LYS A 1 118 ? 10.276 -6.523 -12.612 1.00 95.62 118 LYS A CA 1
ATOM 919 C C . LYS A 1 118 ? 11.455 -6.446 -11.661 1.00 95.62 118 LYS A C 1
ATOM 921 O O . LYS A 1 118 ? 12.602 -6.475 -12.106 1.00 95.62 118 LYS A O 1
ATOM 926 N N . VAL A 1 119 ? 11.185 -6.351 -10.366 1.00 95.38 119 VAL A N 1
ATOM 927 C CA . VAL A 1 119 ? 12.224 -6.093 -9.369 1.00 95.38 119 VAL A CA 1
ATOM 928 C C . VAL A 1 119 ? 12.138 -7.091 -8.227 1.00 95.38 119 VAL A C 1
ATOM 930 O O . VAL A 1 119 ? 11.053 -7.379 -7.728 1.00 95.38 119 VAL A O 1
ATOM 933 N N . LEU A 1 120 ? 13.287 -7.584 -7.776 1.00 93.06 120 LEU A N 1
ATOM 934 C CA . LEU A 1 120 ? 13.408 -8.449 -6.608 1.00 93.06 120 LEU A CA 1
ATOM 935 C C . LEU A 1 120 ? 14.636 -8.056 -5.788 1.00 93.06 120 LEU A C 1
ATOM 937 O O . LEU A 1 120 ? 15.696 -7.790 -6.347 1.00 93.06 120 LEU A O 1
ATOM 941 N N . THR A 1 121 ? 14.510 -8.071 -4.465 1.00 91.69 121 THR A N 1
ATOM 942 C CA . THR A 1 121 ? 15.641 -7.916 -3.545 1.00 91.69 121 THR A CA 1
ATOM 943 C C . THR A 1 121 ? 16.047 -9.261 -2.952 1.00 91.69 121 THR A C 1
ATOM 945 O O . THR A 1 121 ? 15.197 -10.084 -2.604 1.00 91.69 121 THR A O 1
ATOM 948 N N . SER A 1 122 ? 17.353 -9.494 -2.832 1.00 88.56 122 SER A N 1
ATOM 949 C CA . SER A 1 122 ? 17.912 -10.690 -2.195 1.00 88.56 122 SER A CA 1
ATOM 950 C C . SER A 1 122 ? 19.119 -10.350 -1.320 1.00 88.56 122 SER A C 1
ATOM 952 O O . SER A 1 122 ? 19.699 -9.270 -1.441 1.00 88.56 122 SER A O 1
ATOM 954 N N . CYS A 1 123 ? 19.510 -11.276 -0.444 1.00 85.50 123 CYS A N 1
ATOM 955 C CA . CYS A 1 123 ? 20.764 -11.177 0.299 1.00 85.50 123 CYS A CA 1
ATOM 956 C C . CYS A 1 123 ? 21.879 -11.984 -0.357 1.00 85.50 123 CYS A C 1
ATOM 958 O O . CYS A 1 123 ? 21.690 -13.125 -0.781 1.00 85.50 123 CYS A O 1
ATOM 960 N N . SER A 1 124 ? 23.084 -11.430 -0.304 1.00 85.44 124 SER A N 1
ATOM 961 C CA . SER A 1 124 ? 24.328 -12.175 -0.458 1.00 85.44 124 SER A CA 1
ATOM 962 C C . SER A 1 124 ? 25.244 -11.825 0.713 1.00 85.44 124 SER A C 1
ATOM 964 O O . SER A 1 124 ? 25.964 -10.829 0.679 1.00 85.44 124 SER A O 1
ATOM 966 N N . GLY A 1 125 ? 25.176 -12.616 1.788 1.00 86.19 125 GLY A N 1
ATOM 967 C CA . GLY A 1 125 ? 25.819 -12.273 3.059 1.00 86.19 125 GLY A CA 1
ATOM 968 C C . GLY A 1 125 ? 25.126 -11.081 3.723 1.00 86.19 125 GLY A C 1
ATOM 969 O O . GLY A 1 125 ? 23.917 -11.109 3.928 1.00 86.19 125 GLY A O 1
ATOM 970 N N . SER A 1 126 ? 25.885 -10.030 4.042 1.00 87.25 126 SER A N 1
ATOM 971 C CA . SER A 1 126 ? 25.360 -8.767 4.585 1.00 87.25 126 SER A CA 1
ATOM 972 C C . SER A 1 126 ? 24.898 -7.777 3.513 1.00 87.25 126 SER A C 1
ATOM 974 O O . SER A 1 126 ? 24.358 -6.725 3.847 1.00 87.25 126 SER A O 1
ATOM 976 N N . THR A 1 127 ? 25.145 -8.076 2.237 1.00 89.12 127 THR A N 1
ATOM 977 C CA . THR A 1 127 ? 24.846 -7.166 1.133 1.00 89.12 127 THR A CA 1
ATOM 978 C C . THR A 1 127 ? 23.459 -7.446 0.579 1.00 89.12 127 THR A C 1
ATOM 980 O O . THR A 1 127 ? 23.116 -8.589 0.264 1.00 89.12 127 THR A O 1
ATOM 983 N N . VAL A 1 128 ? 22.674 -6.383 0.426 1.00 90.19 128 VAL A N 1
ATOM 984 C CA . VAL A 1 128 ? 21.370 -6.428 -0.234 1.00 90.19 128 VAL A CA 1
ATOM 985 C C . VAL A 1 128 ? 21.571 -6.148 -1.716 1.00 90.19 128 VAL A C 1
ATOM 987 O O . VAL A 1 128 ? 22.060 -5.083 -2.101 1.00 90.19 128 VAL A O 1
ATOM 990 N N . LEU A 1 129 ? 21.179 -7.113 -2.538 1.00 91.44 129 LEU A N 1
ATOM 991 C CA . LEU A 1 129 ? 21.217 -7.027 -3.989 1.00 91.44 129 LEU A CA 1
ATOM 992 C C . LEU A 1 129 ? 19.828 -6.704 -4.529 1.00 91.44 129 LEU A C 1
ATOM 994 O O . LEU A 1 129 ? 18.822 -7.237 -4.057 1.00 91.44 129 LEU A O 1
ATOM 998 N N . VAL A 1 130 ? 19.788 -5.860 -5.553 1.00 93.19 130 VAL A N 1
ATOM 999 C CA . VAL A 1 130 ? 18.589 -5.531 -6.321 1.00 93.19 130 VAL A CA 1
ATOM 1000 C C . VAL A 1 130 ? 18.728 -6.163 -7.700 1.00 93.19 130 VAL A C 1
ATOM 1002 O O . VAL A 1 130 ? 19.647 -5.844 -8.454 1.00 93.19 130 VAL A O 1
ATOM 1005 N N . HIS A 1 131 ? 17.807 -7.059 -8.033 1.00 92.25 131 HIS A N 1
ATOM 1006 C CA . HIS A 1 131 ? 17.691 -7.682 -9.345 1.00 92.25 131 HIS A CA 1
ATOM 1007 C C . HIS A 1 131 ? 16.573 -6.996 -10.121 1.00 92.25 131 HIS A C 1
ATOM 1009 O O . HIS A 1 131 ? 15.437 -6.938 -9.650 1.00 92.25 131 HIS A O 1
ATOM 1015 N N . VAL A 1 132 ? 16.885 -6.500 -11.315 1.00 93.25 132 VAL A N 1
ATOM 1016 C CA . VAL A 1 132 ? 15.923 -5.848 -12.205 1.00 93.25 132 VAL A CA 1
ATOM 1017 C C . VAL A 1 132 ? 15.891 -6.595 -13.529 1.00 93.25 132 VAL A C 1
ATOM 1019 O O . VAL A 1 132 ? 16.867 -6.568 -14.278 1.00 93.25 132 VAL A O 1
ATOM 1022 N N . VAL A 1 133 ? 14.760 -7.233 -13.827 1.00 92.50 133 VAL A N 1
ATOM 1023 C CA . VAL A 1 133 ? 14.445 -7.718 -15.173 1.00 92.50 133 VAL A CA 1
ATOM 1024 C C . VAL A 1 133 ? 13.613 -6.646 -15.856 1.00 92.50 133 VAL A C 1
ATOM 1026 O O . VAL A 1 133 ? 12.550 -6.273 -15.361 1.00 92.50 133 VAL A O 1
ATOM 1029 N N . TYR A 1 134 ? 14.090 -6.130 -16.981 1.00 91.75 134 TYR A N 1
ATOM 1030 C CA . TYR A 1 134 ? 13.413 -5.066 -17.706 1.00 91.75 134 TYR A CA 1
ATOM 1031 C C . TYR A 1 134 ? 13.033 -5.513 -19.112 1.00 91.75 134 TYR A C 1
ATOM 1033 O O . TYR A 1 134 ? 13.794 -6.179 -19.814 1.00 91.75 134 TYR A O 1
ATOM 1041 N N . LYS A 1 135 ? 11.836 -5.107 -19.530 1.00 92.19 135 LYS A N 1
ATOM 1042 C CA . LYS A 1 135 ? 11.327 -5.300 -20.884 1.00 92.19 135 LYS A CA 1
ATOM 1043 C C . LYS A 1 135 ? 10.940 -3.950 -21.460 1.00 92.19 135 LYS A C 1
ATOM 1045 O O . LYS A 1 135 ? 10.116 -3.249 -20.875 1.00 92.19 135 LYS A O 1
ATOM 1050 N N . ILE A 1 136 ? 11.521 -3.613 -22.607 1.00 89.94 136 ILE A N 1
ATOM 1051 C CA . ILE A 1 136 ? 11.295 -2.345 -23.300 1.00 89.94 136 ILE A CA 1
ATOM 1052 C C . ILE A 1 136 ? 10.610 -2.649 -24.631 1.00 89.94 136 ILE A C 1
ATOM 1054 O O . ILE A 1 136 ? 11.158 -3.339 -25.491 1.00 89.94 136 ILE A O 1
ATOM 1058 N N . GLU A 1 137 ? 9.402 -2.127 -24.800 1.00 89.69 137 GLU A N 1
ATOM 1059 C CA . GLU A 1 137 ? 8.656 -2.174 -26.052 1.00 89.69 137 GLU A CA 1
ATOM 1060 C C . GLU A 1 137 ? 8.564 -0.755 -26.605 1.00 89.69 137 GLU A C 1
ATOM 1062 O O . GLU A 1 137 ? 7.998 0.127 -25.964 1.00 89.69 137 GLU A O 1
ATOM 1067 N N . MET A 1 138 ? 9.113 -0.527 -27.795 1.00 86.12 138 MET A N 1
ATOM 1068 C CA . MET A 1 138 ? 9.093 0.769 -28.469 1.00 86.12 138 MET A CA 1
ATOM 1069 C C . MET A 1 138 ? 8.280 0.676 -29.757 1.00 86.12 138 MET A C 1
ATOM 1071 O O . MET A 1 138 ? 8.252 -0.350 -30.443 1.00 86.12 138 MET A O 1
ATOM 1075 N N . ARG A 1 139 ? 7.602 1.765 -30.095 1.00 81.88 139 ARG A N 1
ATOM 1076 C CA . ARG A 1 139 ? 6.880 1.950 -31.348 1.00 81.88 139 ARG A CA 1
ATOM 1077 C C . ARG A 1 139 ? 7.556 3.072 -32.108 1.00 81.88 139 ARG A C 1
ATOM 1079 O O . ARG A 1 139 ? 7.558 4.212 -31.653 1.00 81.88 139 ARG A O 1
ATOM 1086 N N . ASP A 1 140 ? 8.103 2.741 -33.267 1.00 69.00 140 ASP A N 1
ATOM 1087 C CA . ASP A 1 140 ? 8.564 3.761 -34.196 1.00 69.00 140 ASP A CA 1
ATOM 1088 C C . ASP A 1 140 ? 7.355 4.458 -34.856 1.00 69.00 140 ASP A C 1
ATOM 1090 O O . ASP A 1 140 ? 6.282 3.867 -35.023 1.00 69.00 140 ASP A O 1
ATOM 1094 N N . ILE A 1 141 ? 7.536 5.716 -35.263 1.00 63.34 141 ILE A N 1
ATOM 1095 C CA . ILE A 1 141 ? 6.580 6.513 -36.049 1.00 63.34 141 ILE A CA 1
ATOM 1096 C C . ILE A 1 141 ? 6.211 5.777 -37.347 1.00 63.34 141 ILE A C 1
ATOM 1098 O O . ILE A 1 141 ? 5.071 5.861 -37.808 1.00 63.34 141 ILE A O 1
ATOM 1102 N N . SER A 1 142 ? 7.136 4.978 -37.895 1.00 61.72 142 SER A N 1
ATOM 1103 C CA . SER A 1 142 ? 6.905 4.084 -39.041 1.00 61.72 142 SER A CA 1
ATOM 1104 C C . SER A 1 142 ? 5.930 2.921 -38.762 1.00 61.72 142 SER A C 1
ATOM 1106 O O . SER A 1 142 ? 5.622 2.149 -39.668 1.00 61.72 142 SER A O 1
ATOM 1108 N N . ARG A 1 143 ? 5.409 2.804 -37.529 1.00 56.66 143 ARG A N 1
ATOM 1109 C CA . ARG A 1 143 ? 4.548 1.723 -37.007 1.00 56.66 143 ARG A CA 1
ATOM 1110 C C . ARG A 1 143 ? 5.224 0.359 -36.882 1.00 56.66 143 ARG A C 1
ATOM 1112 O O . ARG A 1 143 ? 4.544 -0.616 -36.560 1.00 56.66 143 ARG A O 1
ATOM 1119 N N . VAL A 1 144 ? 6.538 0.271 -37.070 1.00 63.81 144 VAL A N 1
ATOM 1120 C CA . VAL A 1 144 ? 7.284 -0.949 -36.752 1.00 63.81 144 VAL A CA 1
ATOM 1121 C C . VAL A 1 144 ? 7.504 -0.992 -35.241 1.00 63.81 144 VAL A C 1
ATOM 1123 O O . VAL A 1 144 ? 8.178 -0.141 -34.660 1.00 63.81 144 VAL A O 1
ATOM 1126 N N . SER A 1 145 ? 6.883 -1.965 -34.576 1.00 66.44 145 SER A N 1
ATOM 1127 C CA . SER A 1 145 ? 7.147 -2.233 -33.164 1.00 66.44 145 SER A CA 1
ATOM 1128 C C . SER A 1 145 ? 8.505 -2.913 -33.026 1.00 66.44 145 SER A C 1
ATOM 1130 O O . SER A 1 145 ? 8.705 -3.993 -33.584 1.00 66.44 145 SER A O 1
ATOM 1132 N N . CYS A 1 146 ? 9.407 -2.314 -32.254 1.00 71.31 146 CYS A N 1
ATOM 1133 C CA . CYS A 1 146 ? 10.660 -2.937 -31.853 1.00 71.31 146 CYS A CA 1
ATOM 1134 C C . CYS A 1 146 ? 10.539 -3.340 -30.382 1.00 71.31 146 CYS A C 1
ATOM 1136 O O . CYS A 1 146 ? 10.373 -2.493 -29.502 1.00 71.31 146 CYS A O 1
ATOM 1138 N N . ALA A 1 147 ? 10.571 -4.643 -30.117 1.00 74.31 147 ALA A N 1
ATOM 1139 C CA . ALA A 1 147 ? 10.676 -5.162 -28.763 1.00 74.31 147 ALA A CA 1
ATOM 1140 C C . ALA A 1 147 ? 12.135 -5.517 -28.506 1.00 74.31 147 ALA A C 1
ATOM 1142 O O . ALA A 1 147 ? 12.730 -6.303 -29.244 1.00 74.31 147 ALA A O 1
ATOM 1143 N N . MET A 1 148 ? 12.697 -4.943 -27.449 1.00 74.38 148 MET A N 1
ATOM 1144 C CA . MET A 1 148 ? 14.005 -5.358 -26.977 1.00 74.38 148 MET A CA 1
ATOM 1145 C C . MET A 1 148 ? 13.877 -6.720 -26.287 1.00 74.38 148 MET A C 1
ATOM 1147 O O . MET A 1 148 ? 12.875 -6.953 -25.597 1.00 74.38 148 MET A O 1
ATOM 1151 N N . PRO A 1 149 ? 14.860 -7.626 -26.442 1.00 79.19 149 PRO A N 1
ATOM 1152 C CA . PRO A 1 149 ? 14.938 -8.802 -25.589 1.00 79.19 149 PRO A CA 1
ATOM 1153 C C . PRO A 1 149 ? 14.962 -8.382 -24.115 1.00 79.19 149 PRO A C 1
ATOM 1155 O O . PRO A 1 149 ? 15.446 -7.300 -23.774 1.00 79.19 149 PRO A O 1
ATOM 1158 N N . GLU A 1 150 ? 14.425 -9.236 -23.245 1.00 85.25 150 GLU A N 1
ATOM 1159 C CA . GLU A 1 150 ? 14.442 -8.983 -21.805 1.00 85.25 150 GLU A CA 1
ATOM 1160 C C . GLU A 1 150 ? 15.890 -8.855 -21.320 1.00 85.25 150 GLU A C 1
ATOM 1162 O O . GLU A 1 150 ? 16.743 -9.701 -21.607 1.00 85.25 150 GLU A O 1
ATOM 1167 N N . GLY A 1 151 ? 16.165 -7.763 -20.613 1.00 85.75 151 GLY A N 1
ATOM 1168 C CA . GLY A 1 151 ? 17.455 -7.511 -19.995 1.00 85.75 151 GLY A CA 1
ATOM 1169 C C . GLY A 1 151 ? 17.411 -7.818 -18.505 1.00 85.75 151 GLY A C 1
ATOM 1170 O O . GLY A 1 151 ? 16.375 -7.668 -17.858 1.00 85.75 151 GLY A O 1
ATOM 1171 N N . LEU A 1 152 ? 18.552 -8.218 -17.951 1.00 88.62 152 LEU A N 1
ATOM 1172 C CA . LEU A 1 152 ? 18.740 -8.436 -16.521 1.00 88.62 152 LEU A CA 1
ATOM 1173 C C . LEU A 1 152 ? 19.879 -7.547 -16.027 1.00 88.62 152 LEU A C 1
ATOM 1175 O O . LEU A 1 152 ? 20.970 -7.544 -16.595 1.00 88.62 152 LEU A O 1
ATOM 1179 N N . CYS A 1 153 ? 19.631 -6.831 -14.939 1.00 90.06 153 CYS A N 1
ATOM 1180 C CA . CYS A 1 153 ? 20.633 -6.071 -14.211 1.00 90.06 153 CYS A CA 1
ATOM 1181 C C . CYS A 1 153 ? 20.628 -6.512 -12.744 1.00 90.06 153 CYS A C 1
ATOM 1183 O O . CYS A 1 153 ? 19.578 -6.828 -12.183 1.00 90.06 153 CYS A O 1
ATOM 1185 N N . THR A 1 154 ? 21.801 -6.579 -12.122 1.00 90.56 154 THR A N 1
ATOM 1186 C CA . THR A 1 154 ? 21.947 -6.824 -10.684 1.00 90.56 154 THR A CA 1
ATOM 1187 C C . THR A 1 154 ? 22.979 -5.854 -10.137 1.00 90.56 154 THR A C 1
ATOM 1189 O O . THR A 1 154 ? 24.056 -5.729 -10.714 1.00 90.56 154 THR A O 1
ATOM 1192 N N . PHE A 1 155 ? 22.636 -5.168 -9.054 1.00 91.94 155 PHE A N 1
ATOM 1193 C CA . PHE A 1 155 ? 23.489 -4.176 -8.399 1.00 91.94 155 PHE A CA 1
ATOM 1194 C C . PHE A 1 155 ? 23.221 -4.153 -6.894 1.00 91.94 155 PHE A C 1
ATOM 1196 O O . PHE A 1 155 ? 22.202 -4.671 -6.426 1.00 91.94 155 PHE A O 1
ATOM 1203 N N . GLU A 1 156 ? 24.132 -3.563 -6.127 1.00 92.50 156 GLU A N 1
ATOM 1204 C CA . GLU A 1 156 ? 23.924 -3.365 -4.693 1.00 92.50 156 GLU A CA 1
ATOM 1205 C C . GLU A 1 156 ? 22.902 -2.254 -4.426 1.00 92.50 156 GLU A C 1
ATOM 1207 O O . GLU A 1 156 ? 22.792 -1.281 -5.176 1.00 92.50 156 GLU A O 1
ATOM 1212 N N . ILE A 1 157 ? 22.167 -2.349 -3.315 1.00 91.94 157 ILE A N 1
ATOM 1213 C CA . ILE A 1 157 ? 21.225 -1.288 -2.933 1.00 91.94 157 ILE A CA 1
ATOM 1214 C C . ILE A 1 157 ? 21.908 0.074 -2.734 1.00 91.94 157 ILE A C 1
ATOM 1216 O O . ILE A 1 157 ? 21.319 1.107 -3.046 1.00 91.94 157 ILE A O 1
ATOM 1220 N N . SER A 1 158 ? 23.163 0.079 -2.284 1.00 91.69 158 SER A N 1
ATOM 1221 C CA . SER A 1 158 ? 23.980 1.282 -2.101 1.00 91.69 158 SER A CA 1
ATOM 1222 C C . SER A 1 158 ? 24.163 2.054 -3.416 1.00 91.69 158 SER A C 1
ATOM 1224 O O . SER A 1 158 ? 24.083 3.284 -3.432 1.00 91.69 158 SER A O 1
ATOM 1226 N N . GLU A 1 159 ? 24.331 1.348 -4.539 1.00 92.19 159 GLU A N 1
ATOM 1227 C CA . GLU A 1 159 ? 24.416 1.947 -5.875 1.00 92.19 159 GLU A CA 1
ATOM 1228 C C . GLU A 1 159 ? 23.092 2.603 -6.276 1.00 92.19 159 GLU A C 1
ATOM 1230 O O . GLU A 1 159 ? 23.079 3.702 -6.838 1.00 92.19 159 GLU A O 1
ATOM 1235 N N . LEU A 1 160 ? 21.968 1.949 -5.959 1.00 91.00 160 LEU A N 1
ATOM 1236 C CA . LEU A 1 160 ? 20.642 2.504 -6.206 1.00 91.00 160 LEU A CA 1
ATOM 1237 C C . LEU A 1 160 ? 20.440 3.778 -5.387 1.00 91.00 160 LEU A C 1
ATOM 1239 O O . LEU A 1 160 ? 20.039 4.803 -5.934 1.00 91.00 160 LEU A O 1
ATOM 1243 N N . GLU A 1 161 ? 20.742 3.744 -4.090 1.00 90.31 161 GLU A N 1
ATOM 1244 C CA . GLU A 1 161 ? 20.628 4.892 -3.188 1.00 90.31 161 GLU A CA 1
ATOM 1245 C C . GLU A 1 161 ? 21.481 6.073 -3.661 1.00 90.31 161 GLU A C 1
ATOM 1247 O O . GLU A 1 161 ? 20.976 7.200 -3.721 1.00 90.31 161 GLU A O 1
ATOM 1252 N N . ALA A 1 162 ? 22.718 5.804 -4.092 1.00 89.62 162 ALA A N 1
ATOM 1253 C CA . ALA A 1 162 ? 23.656 6.798 -4.605 1.00 89.62 162 ALA A CA 1
ATOM 1254 C C . ALA A 1 162 ? 23.228 7.428 -5.941 1.00 89.62 162 ALA A C 1
ATOM 1256 O O . ALA A 1 162 ? 23.655 8.545 -6.246 1.00 89.62 162 ALA A O 1
ATOM 1257 N N . ALA A 1 163 ? 22.381 6.762 -6.732 1.00 88.50 163 ALA A N 1
ATOM 1258 C CA . ALA A 1 163 ? 21.904 7.296 -8.002 1.00 88.50 163 ALA A CA 1
ATOM 1259 C C . ALA A 1 163 ? 21.066 8.568 -7.787 1.00 88.50 163 ALA A C 1
ATOM 1261 O O . ALA A 1 163 ? 19.944 8.524 -7.278 1.00 88.50 163 ALA A O 1
ATOM 1262 N N . ARG A 1 164 ? 21.615 9.721 -8.178 1.00 82.62 164 ARG A N 1
ATOM 1263 C CA . ARG A 1 164 ? 20.949 11.029 -8.117 1.00 82.62 164 ARG A CA 1
ATOM 1264 C C . ARG A 1 164 ? 20.285 11.327 -9.456 1.00 82.62 164 ARG A C 1
ATOM 1266 O O . ARG A 1 164 ? 20.774 12.157 -10.213 1.00 82.62 164 ARG A O 1
ATOM 1273 N N . ASP A 1 165 ? 19.214 10.608 -9.766 1.00 76.69 165 ASP A N 1
ATOM 1274 C CA . ASP A 1 165 ? 18.365 10.927 -10.915 1.00 76.69 165 ASP A CA 1
ATOM 1275 C C . ASP A 1 165 ? 17.036 11.513 -10.435 1.00 76.69 165 ASP A C 1
ATOM 1277 O O . ASP A 1 165 ? 16.494 11.070 -9.422 1.00 76.69 165 ASP A O 1
ATOM 1281 N N . GLY A 1 166 ? 16.538 12.519 -11.154 1.00 81.25 166 GLY A N 1
ATOM 1282 C CA . GLY A 1 166 ? 15.233 13.137 -10.900 1.00 81.25 166 GLY A CA 1
ATOM 1283 C C . GLY A 1 166 ? 14.078 12.387 -11.566 1.00 81.25 166 GLY A C 1
ATOM 1284 O O . GLY A 1 166 ? 12.928 12.796 -11.438 1.00 81.25 166 GLY A O 1
ATOM 1285 N N . ASP A 1 167 ? 14.378 11.309 -12.290 1.00 88.50 167 ASP A N 1
ATOM 1286 C CA . ASP A 1 167 ? 13.387 10.500 -12.983 1.00 88.50 167 A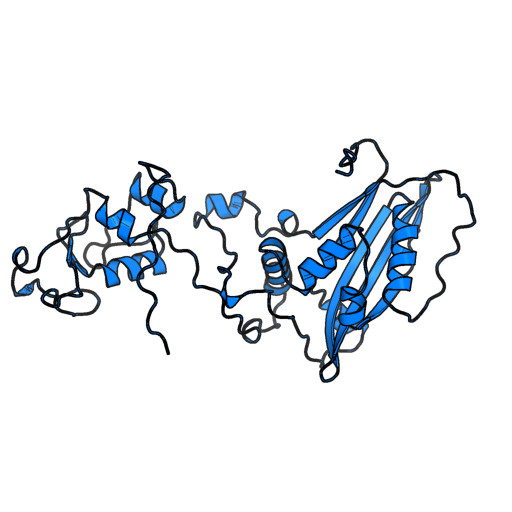SP A CA 1
ATOM 1287 C C . ASP A 1 167 ? 12.391 9.846 -12.007 1.00 88.50 167 ASP A C 1
ATOM 1289 O O . ASP A 1 167 ? 12.774 9.109 -11.093 1.00 88.50 167 ASP A O 1
ATOM 1293 N N . GLN A 1 168 ? 11.092 10.051 -12.254 1.00 91.00 168 GLN A N 1
ATOM 1294 C CA . GLN A 1 168 ? 10.016 9.578 -11.375 1.00 91.00 168 GLN A CA 1
ATOM 1295 C C . GLN A 1 168 ? 10.058 8.063 -11.134 1.00 91.00 168 GLN A C 1
ATOM 1297 O O . GLN A 1 168 ? 9.906 7.627 -9.998 1.00 91.00 168 GLN A O 1
ATOM 1302 N N . TRP A 1 169 ? 10.341 7.254 -12.161 1.00 92.12 169 TRP A N 1
ATOM 1303 C CA . TRP A 1 169 ? 10.427 5.796 -12.007 1.00 92.12 169 TRP A CA 1
ATOM 1304 C C . TRP A 1 169 ? 11.522 5.373 -11.013 1.00 92.12 169 TRP A C 1
ATOM 1306 O O . TRP A 1 169 ? 11.363 4.377 -10.313 1.00 92.12 169 TRP A O 1
ATOM 1316 N N . LEU A 1 170 ? 12.634 6.113 -10.925 1.00 92.75 170 LEU A N 1
ATOM 1317 C CA . LEU A 1 170 ? 13.715 5.797 -9.992 1.00 92.75 170 LEU A CA 1
ATOM 1318 C C . LEU A 1 170 ? 13.311 6.166 -8.561 1.00 92.75 170 LEU A C 1
ATOM 1320 O O . LEU A 1 170 ? 13.592 5.415 -7.626 1.00 92.75 170 LEU A O 1
ATOM 1324 N N . ILE A 1 171 ? 12.636 7.307 -8.394 1.00 93.19 171 ILE A N 1
ATOM 1325 C CA . ILE A 1 171 ? 12.058 7.735 -7.112 1.00 93.19 171 ILE A CA 1
ATOM 1326 C C . ILE A 1 171 ? 11.045 6.691 -6.629 1.00 93.19 171 ILE A C 1
ATOM 1328 O O . ILE A 1 171 ? 11.120 6.243 -5.483 1.00 93.19 171 ILE A O 1
ATOM 1332 N N . ASP A 1 172 ? 10.158 6.254 -7.521 1.00 94.31 172 ASP A N 1
ATOM 1333 C CA . ASP A 1 172 ? 9.154 5.223 -7.269 1.00 94.31 172 ASP A CA 1
ATOM 1334 C C . ASP A 1 172 ? 9.803 3.887 -6.899 1.00 94.31 172 ASP A C 1
ATOM 1336 O O . ASP A 1 172 ? 9.405 3.265 -5.916 1.00 94.31 172 ASP A O 1
ATOM 1340 N N . LEU A 1 173 ? 10.852 3.474 -7.619 1.00 94.56 173 LEU A N 1
ATOM 1341 C CA . LEU A 1 173 ? 11.607 2.253 -7.338 1.00 94.56 173 LEU A CA 1
ATOM 1342 C C . LEU A 1 173 ? 12.241 2.277 -5.941 1.00 94.56 173 LEU A C 1
ATOM 1344 O O . LEU A 1 173 ? 12.092 1.324 -5.174 1.00 94.56 173 LEU A O 1
ATOM 1348 N N . LYS A 1 174 ? 12.917 3.376 -5.584 1.00 93.88 174 LYS A N 1
ATOM 1349 C CA . LYS A 1 174 ? 13.490 3.568 -4.241 1.00 93.88 174 LYS A CA 1
ATOM 1350 C C . LYS A 1 174 ? 12.403 3.548 -3.169 1.00 93.88 174 LYS A C 1
ATOM 1352 O O . LYS A 1 174 ? 12.560 2.894 -2.138 1.00 93.88 174 LYS A O 1
ATOM 1357 N N . GLY A 1 175 ? 11.293 4.241 -3.423 1.00 93.00 175 GLY A N 1
ATOM 1358 C CA . GLY A 1 175 ? 10.152 4.301 -2.516 1.00 93.00 175 GLY A CA 1
ATOM 1359 C C . GLY A 1 175 ? 9.474 2.947 -2.314 1.00 93.00 175 GLY A C 1
ATOM 1360 O O . GLY A 1 175 ? 9.077 2.629 -1.194 1.00 93.00 175 GLY A O 1
ATOM 1361 N N . LEU A 1 176 ? 9.399 2.128 -3.364 1.00 93.50 176 LEU A N 1
ATOM 1362 C CA . LEU A 1 176 ? 8.890 0.760 -3.330 1.00 93.50 176 LEU A CA 1
ATOM 1363 C C . LEU A 1 176 ? 9.791 -0.175 -2.529 1.00 93.50 176 LEU A C 1
ATOM 1365 O O . LEU A 1 176 ? 9.314 -0.824 -1.598 1.00 93.50 176 LEU A O 1
ATOM 1369 N N . ILE A 1 177 ? 11.087 -0.211 -2.848 1.00 92.81 177 ILE A N 1
ATOM 1370 C CA . ILE A 1 177 ? 12.059 -1.087 -2.181 1.00 92.81 177 ILE A CA 1
ATOM 1371 C C . ILE A 1 177 ? 12.156 -0.752 -0.689 1.00 92.81 177 ILE A C 1
ATOM 1373 O O . ILE A 1 177 ? 12.043 -1.645 0.149 1.00 92.81 177 ILE A O 1
ATOM 1377 N N . GLY A 1 178 ? 12.284 0.535 -0.349 1.00 90.31 178 GLY A N 1
ATOM 1378 C CA . GLY A 1 178 ? 12.300 1.003 1.042 1.00 90.31 178 GLY A CA 1
ATOM 1379 C C . GLY A 1 178 ? 10.918 1.046 1.704 1.00 90.31 178 GLY A C 1
ATOM 1380 O O . GLY A 1 178 ? 10.802 1.338 2.896 1.00 90.31 178 GLY A O 1
ATOM 1381 N N . ARG A 1 179 ? 9.849 0.789 0.940 1.00 90.25 179 ARG A N 1
ATOM 1382 C CA . ARG A 1 179 ? 8.447 0.890 1.368 1.00 90.25 179 ARG A CA 1
ATOM 1383 C C . ARG A 1 179 ? 8.164 2.198 2.112 1.00 90.25 179 ARG A C 1
ATOM 1385 O O . ARG A 1 179 ? 7.556 2.200 3.182 1.00 90.25 179 ARG A O 1
ATOM 1392 N N . SER A 1 180 ? 8.637 3.317 1.567 1.00 89.94 180 SER A N 1
ATOM 1393 C CA . SER A 1 180 ? 8.663 4.622 2.243 1.00 89.94 180 SER A CA 1
ATOM 1394 C C . SER A 1 180 ? 7.283 5.270 2.401 1.00 89.94 180 SER A C 1
ATOM 1396 O O . SER A 1 180 ? 7.102 6.114 3.275 1.00 89.94 180 SER A O 1
ATOM 1398 N N . THR A 1 181 ? 6.297 4.857 1.601 1.00 88.38 181 THR A N 1
ATOM 1399 C CA . THR A 1 181 ? 4.927 5.396 1.614 1.00 88.38 181 THR A CA 1
ATOM 1400 C C . THR A 1 181 ? 3.896 4.316 1.932 1.00 88.38 181 THR A C 1
ATOM 1402 O O . THR A 1 181 ? 4.166 3.119 1.807 1.00 88.38 181 THR A O 1
ATOM 1405 N N . ASP A 1 182 ? 2.695 4.708 2.369 1.00 84.62 182 ASP A N 1
ATOM 1406 C CA . ASP A 1 182 ? 1.597 3.757 2.621 1.00 84.62 182 ASP A CA 1
ATOM 1407 C C . ASP A 1 182 ? 1.133 3.084 1.326 1.00 84.62 182 ASP A C 1
ATOM 1409 O O . ASP A 1 182 ? 0.706 1.933 1.333 1.00 84.62 182 ASP A O 1
ATOM 1413 N N . HIS A 1 183 ? 1.258 3.786 0.198 1.00 86.56 183 HIS A N 1
ATOM 1414 C CA . HIS A 1 183 ? 1.012 3.227 -1.125 1.00 86.56 183 HIS A CA 1
ATOM 1415 C C . HIS A 1 183 ? 2.010 2.104 -1.457 1.00 86.56 183 HIS A C 1
ATOM 1417 O O . HIS A 1 183 ? 1.589 1.009 -1.817 1.00 86.56 183 HIS A O 1
ATOM 1423 N N . ALA A 1 184 ? 3.311 2.324 -1.241 1.00 89.69 184 ALA A N 1
ATOM 1424 C CA . ALA A 1 184 ? 4.342 1.317 -1.503 1.00 89.69 184 ALA A CA 1
ATOM 1425 C C . ALA A 1 184 ? 4.167 0.058 -0.642 1.00 89.69 184 ALA A C 1
ATOM 1427 O O . ALA A 1 184 ? 4.311 -1.061 -1.128 1.00 89.69 184 ALA A O 1
ATOM 1428 N N . VAL A 1 185 ? 3.815 0.228 0.635 1.00 86.38 185 VAL A N 1
ATOM 1429 C CA . VAL A 1 185 ? 3.559 -0.905 1.537 1.00 86.38 185 VAL A CA 1
ATOM 1430 C C . VAL A 1 185 ? 2.358 -1.725 1.065 1.00 86.38 185 VAL A C 1
ATOM 1432 O O . VAL A 1 185 ? 2.444 -2.953 1.041 1.00 86.38 185 VAL A O 1
ATOM 1435 N N . ARG A 1 186 ? 1.259 -1.064 0.677 1.00 82.94 186 ARG A N 1
ATOM 1436 C CA . ARG A 1 186 ? 0.060 -1.741 0.160 1.00 82.94 186 ARG A CA 1
ATOM 1437 C C . ARG A 1 186 ? 0.337 -2.477 -1.146 1.00 82.94 186 ARG A C 1
ATOM 1439 O O . ARG A 1 186 ? -0.048 -3.634 -1.252 1.00 82.94 186 ARG A O 1
ATOM 1446 N N . HIS A 1 187 ? 1.079 -1.869 -2.074 1.00 87.38 187 HIS A N 1
ATOM 1447 C CA . HIS A 1 187 ? 1.501 -2.536 -3.308 1.00 87.38 187 HIS A CA 1
ATOM 1448 C C . HIS A 1 187 ? 2.273 -3.827 -3.023 1.00 87.38 187 HIS A C 1
ATOM 1450 O O . HIS A 1 187 ? 1.903 -4.887 -3.521 1.00 87.38 187 HIS A O 1
ATOM 1456 N N . VAL A 1 188 ? 3.305 -3.759 -2.173 1.00 86.88 188 VAL A N 1
ATOM 1457 C CA . VAL A 1 188 ? 4.112 -4.937 -1.817 1.00 86.88 188 VAL A CA 1
ATOM 1458 C C . VAL A 1 188 ? 3.253 -6.025 -1.174 1.00 86.88 188 VAL A C 1
ATOM 1460 O O . VAL A 1 188 ? 3.412 -7.198 -1.498 1.00 86.88 188 VAL A O 1
ATOM 1463 N N . ARG A 1 189 ? 2.323 -5.647 -0.289 1.00 80.88 189 ARG A N 1
ATOM 1464 C CA . ARG A 1 189 ? 1.379 -6.587 0.324 1.00 80.88 189 ARG A CA 1
ATOM 1465 C C . ARG A 1 189 ? 0.489 -7.257 -0.727 1.00 80.88 189 ARG A C 1
ATOM 1467 O O . ARG A 1 189 ? 0.433 -8.479 -0.753 1.00 80.88 189 ARG A O 1
ATOM 1474 N N . ALA A 1 190 ? -0.129 -6.487 -1.622 1.00 80.44 190 ALA A N 1
ATOM 1475 C CA . ALA A 1 190 ? -0.995 -7.014 -2.677 1.00 80.44 190 ALA A CA 1
ATOM 1476 C C . ALA A 1 190 ? -0.257 -8.001 -3.603 1.00 80.44 190 ALA A C 1
ATOM 1478 O O . ALA A 1 190 ? -0.776 -9.072 -3.912 1.00 80.44 190 ALA A O 1
ATOM 1479 N N . GLN A 1 191 ? 0.994 -7.693 -3.973 1.00 83.75 191 GLN A N 1
ATOM 1480 C CA . GLN A 1 191 ? 1.836 -8.582 -4.786 1.00 83.75 191 GLN A CA 1
ATOM 1481 C C . GLN A 1 191 ? 2.132 -9.932 -4.108 1.00 83.75 191 GLN A C 1
ATOM 1483 O O . GLN A 1 191 ? 2.372 -10.933 -4.788 1.00 83.75 191 GLN A O 1
ATOM 1488 N N . LEU A 1 192 ? 2.114 -9.972 -2.775 1.00 79.94 192 LEU A N 1
ATOM 1489 C CA . LEU A 1 192 ? 2.431 -11.156 -1.980 1.00 79.94 192 LEU A CA 1
ATOM 1490 C C . LEU A 1 192 ? 1.177 -11.940 -1.569 1.00 79.94 192 LEU A C 1
ATOM 1492 O O . LEU A 1 192 ? 1.197 -13.167 -1.631 1.00 79.94 192 LEU A O 1
ATOM 1496 N N . ASP A 1 193 ? 0.071 -11.258 -1.253 1.00 73.25 193 ASP A N 1
ATOM 1497 C CA . ASP A 1 193 ? -1.211 -11.873 -0.865 1.00 73.25 193 ASP A CA 1
ATOM 1498 C C . ASP A 1 193 ? -1.778 -12.794 -1.972 1.00 73.25 193 ASP A C 1
ATOM 1500 O O . ASP A 1 193 ? -2.475 -13.770 -1.687 1.00 73.25 193 ASP A O 1
ATOM 1504 N N . GLY A 1 194 ? -1.425 -12.550 -3.241 1.00 62.59 194 GLY A N 1
ATOM 1505 C CA . GLY A 1 194 ? -1.805 -13.392 -4.382 1.00 62.59 194 GLY A CA 1
ATOM 1506 C C . GLY A 1 194 ? -0.973 -14.669 -4.583 1.00 62.59 194 GLY A C 1
ATOM 1507 O O . GLY A 1 194 ? -1.348 -15.516 -5.398 1.00 62.59 194 GLY A O 1
ATOM 1508 N N . ARG A 1 195 ? 0.155 -14.849 -3.877 1.00 66.00 195 ARG A N 1
ATOM 1509 C CA . ARG A 1 195 ? 1.098 -15.956 -4.121 1.00 66.00 195 ARG A CA 1
ATOM 1510 C C . ARG A 1 195 ? 1.213 -16.874 -2.901 1.00 66.00 195 ARG A C 1
ATOM 1512 O O . ARG A 1 195 ? 1.885 -16.572 -1.921 1.00 66.00 195 ARG A O 1
ATOM 1519 N N . ARG A 1 196 ? 0.568 -18.047 -2.981 1.00 54.91 196 ARG A N 1
ATOM 1520 C CA . ARG A 1 196 ? 0.648 -19.104 -1.954 1.00 54.91 196 ARG A CA 1
ATOM 1521 C C . ARG A 1 196 ? 2.109 -19.503 -1.706 1.00 54.91 196 ARG A C 1
ATOM 1523 O O . ARG A 1 196 ? 2.788 -19.905 -2.644 1.00 54.91 196 ARG A O 1
ATOM 1530 N N . GLY A 1 197 ? 2.547 -19.478 -0.447 1.00 53.66 197 GLY A N 1
ATOM 1531 C CA . GLY A 1 197 ? 3.806 -20.102 -0.018 1.00 53.66 197 GLY A CA 1
ATOM 1532 C C . GLY A 1 197 ? 4.942 -19.154 0.368 1.00 53.66 197 GLY A C 1
ATOM 1533 O O . GLY A 1 197 ? 5.966 -19.645 0.825 1.00 53.66 197 GLY A O 1
ATOM 1534 N N . VAL A 1 198 ? 4.773 -17.832 0.254 1.00 55.06 198 VAL A N 1
ATOM 1535 C CA . VAL A 1 198 ? 5.681 -16.878 0.914 1.00 55.06 198 VAL A CA 1
ATOM 1536 C C . VAL A 1 198 ? 5.087 -16.531 2.270 1.00 55.06 198 VAL A C 1
ATOM 1538 O O . VAL A 1 198 ? 4.079 -15.826 2.343 1.00 55.06 198 VAL A O 1
ATOM 1541 N N . ASP A 1 199 ? 5.665 -17.068 3.345 1.00 48.59 199 ASP A N 1
ATOM 1542 C CA . ASP A 1 199 ? 5.207 -16.755 4.696 1.00 48.59 199 ASP A CA 1
ATOM 1543 C C . ASP A 1 199 ? 5.678 -15.346 5.079 1.00 48.59 199 ASP A C 1
ATOM 1545 O O . ASP A 1 199 ? 6.773 -15.122 5.585 1.00 48.59 199 ASP A O 1
ATOM 1549 N N . LEU A 1 200 ? 4.830 -14.357 4.797 1.00 51.59 200 LEU A N 1
ATOM 1550 C CA . LEU A 1 200 ? 5.044 -12.959 5.174 1.00 51.59 200 LEU A CA 1
ATOM 1551 C C . LEU A 1 200 ? 5.208 -12.743 6.684 1.00 51.59 200 LEU A C 1
ATOM 1553 O O . LEU A 1 200 ? 5.605 -11.651 7.096 1.00 51.59 200 LEU A O 1
ATOM 1557 N N . ARG A 1 201 ? 4.896 -13.753 7.506 1.00 46.00 201 ARG A N 1
ATOM 1558 C CA . ARG A 1 201 ? 5.018 -13.698 8.966 1.00 46.00 201 ARG A CA 1
ATOM 1559 C C . ARG A 1 201 ? 6.458 -13.487 9.438 1.00 46.00 201 ARG A C 1
ATOM 1561 O O . ARG A 1 201 ? 6.633 -12.970 10.536 1.00 46.00 201 ARG A O 1
ATOM 1568 N N . ASP A 1 202 ? 7.458 -13.789 8.608 1.00 43.50 202 ASP A N 1
ATOM 1569 C CA . ASP A 1 202 ? 8.870 -13.561 8.946 1.00 43.50 202 ASP A CA 1
ATOM 1570 C C . ASP A 1 202 ? 9.333 -12.117 8.728 1.00 43.50 202 ASP A C 1
ATOM 1572 O O . ASP A 1 202 ? 10.377 -11.707 9.241 1.00 43.50 202 ASP A O 1
ATOM 1576 N N . VAL A 1 203 ? 8.532 -11.280 8.059 1.00 54.44 203 VAL A N 1
ATOM 1577 C CA . VAL A 1 203 ? 8.743 -9.833 8.117 1.00 54.44 203 VAL A CA 1
ATOM 1578 C C . VAL A 1 203 ? 8.012 -9.334 9.359 1.00 54.44 203 VAL A C 1
ATOM 1580 O O . VAL A 1 203 ? 6.918 -8.781 9.277 1.00 54.44 203 VAL A O 1
ATOM 1583 N N . ASN A 1 204 ? 8.610 -9.587 10.526 1.00 52.59 204 ASN A N 1
ATOM 1584 C CA . ASN A 1 204 ? 8.149 -9.147 11.844 1.00 52.59 204 ASN A CA 1
ATOM 1585 C C . ASN A 1 204 ? 8.210 -7.609 11.946 1.00 52.59 204 ASN A C 1
ATOM 1587 O O . ASN A 1 204 ? 9.063 -7.020 12.611 1.00 52.59 204 ASN A O 1
ATOM 1591 N N . ILE A 1 205 ? 7.359 -6.935 11.174 1.00 64.88 205 ILE A N 1
ATOM 1592 C CA . ILE A 1 205 ? 7.288 -5.485 11.105 1.00 64.88 205 ILE A CA 1
ATOM 1593 C C . ILE A 1 205 ? 6.423 -5.041 12.275 1.00 64.88 205 ILE A C 1
ATOM 1595 O O . ILE A 1 205 ? 5.202 -5.192 12.249 1.00 64.88 205 ILE A O 1
ATOM 1599 N N . ALA A 1 206 ? 7.064 -4.466 13.288 1.00 65.75 206 ALA A N 1
ATOM 1600 C CA . ALA A 1 206 ? 6.389 -3.806 14.394 1.00 65.75 206 ALA A CA 1
ATOM 1601 C C . ALA A 1 206 ? 5.724 -2.509 13.902 1.00 65.75 206 ALA A C 1
ATOM 1603 O O . ALA A 1 206 ? 6.261 -1.415 14.063 1.00 65.75 206 ALA A O 1
ATOM 1604 N N . TRP A 1 207 ? 4.576 -2.629 13.240 1.00 71.50 207 TRP A N 1
ATOM 1605 C CA . TRP A 1 207 ? 3.699 -1.495 12.964 1.00 71.50 207 TRP A CA 1
ATOM 1606 C C . TRP A 1 207 ? 3.081 -0.986 14.264 1.00 71.50 207 TRP A C 1
ATOM 1608 O O . TRP A 1 207 ? 2.847 -1.760 15.196 1.00 71.50 207 TRP A O 1
ATOM 1618 N N . LYS A 1 208 ? 2.719 0.301 14.308 1.00 72.19 208 LYS A N 1
ATOM 1619 C CA . LYS A 1 208 ? 1.754 0.752 15.312 1.00 72.19 208 LYS A CA 1
ATOM 1620 C C . LYS A 1 208 ? 0.449 -0.024 15.117 1.00 72.19 208 LYS A C 1
ATOM 1622 O O . LYS A 1 208 ? 0.025 -0.193 13.964 1.00 72.19 208 LYS A O 1
ATOM 1627 N N . PRO A 1 209 ? -0.212 -0.440 16.213 1.00 65.88 209 PRO A N 1
ATOM 1628 C CA . PRO A 1 209 ? -1.550 -1.007 16.149 1.00 65.88 209 PRO A CA 1
ATOM 1629 C C . PRO A 1 209 ? -2.451 -0.120 15.299 1.00 65.88 209 PRO A C 1
ATOM 1631 O O . PRO A 1 209 ? -2.322 1.104 15.343 1.00 65.88 209 PRO A O 1
ATOM 1634 N N . ARG A 1 210 ? -3.342 -0.728 14.514 1.00 68.75 210 ARG A N 1
ATOM 1635 C CA . ARG A 1 210 ? -4.268 -0.020 13.624 1.00 68.75 210 ARG A CA 1
ATOM 1636 C C . ARG A 1 210 ? -4.897 1.187 14.329 1.00 68.75 210 ARG A C 1
ATOM 1638 O O . ARG A 1 210 ? -5.297 1.088 15.488 1.00 68.75 210 ARG A O 1
ATOM 1645 N N . ARG A 1 211 ? -5.047 2.315 13.618 1.00 68.38 211 ARG A N 1
ATOM 1646 C CA . ARG A 1 211 ? -5.853 3.434 14.132 1.00 68.38 211 ARG A CA 1
ATOM 1647 C C . ARG A 1 211 ? -7.269 2.930 14.370 1.00 68.38 211 ARG A C 1
ATOM 1649 O O . ARG A 1 211 ? -8.015 2.698 13.421 1.00 68.38 211 ARG A O 1
ATOM 1656 N N . HIS A 1 212 ? -7.623 2.747 15.632 1.00 71.19 212 HIS A N 1
ATOM 1657 C CA . HIS A 1 212 ? -9.002 2.520 16.002 1.00 71.19 212 HIS A CA 1
ATOM 1658 C C . HIS A 1 212 ? -9.719 3.873 16.049 1.00 71.19 212 HIS A C 1
ATOM 1660 O O . HIS A 1 212 ? -9.130 4.861 16.500 1.00 71.19 212 HIS A O 1
ATOM 1666 N N . PRO A 1 213 ? -10.986 3.934 15.609 1.00 75.94 213 PRO A N 1
ATOM 1667 C CA . PRO A 1 213 ? -11.858 5.055 15.928 1.00 75.94 213 PRO A CA 1
ATOM 1668 C C . PRO A 1 213 ? -11.790 5.342 17.433 1.00 75.94 213 PRO A C 1
ATOM 1670 O O . PRO A 1 213 ? -11.593 4.403 18.215 1.00 75.94 213 PRO A O 1
ATOM 1673 N N . PRO A 1 214 ? -11.958 6.596 17.881 1.00 81.69 214 PRO A N 1
ATOM 1674 C CA . PRO A 1 214 ? -11.875 6.925 19.298 1.00 81.69 214 PRO A CA 1
ATOM 1675 C C . PRO A 1 214 ? -13.138 6.432 20.025 1.00 81.69 214 PRO A C 1
ATOM 1677 O O . PRO A 1 214 ? -14.008 7.220 20.398 1.00 81.69 214 PRO A O 1
ATOM 1680 N N . TYR A 1 215 ? -13.260 5.113 20.211 1.00 85.81 215 TYR A N 1
ATOM 1681 C CA . TYR A 1 215 ? -14.409 4.449 20.831 1.00 85.81 215 TYR A CA 1
ATOM 1682 C C . TYR A 1 215 ? -14.711 5.057 22.193 1.00 85.81 215 TYR A C 1
ATOM 1684 O O . TYR A 1 215 ? -15.845 5.436 22.453 1.00 85.81 215 TYR A O 1
ATOM 1692 N N . ARG A 1 216 ? -13.680 5.257 23.024 1.00 88.31 216 ARG A N 1
ATOM 1693 C CA . ARG A 1 216 ? -13.829 5.884 24.342 1.00 88.31 216 ARG A CA 1
ATOM 1694 C C . ARG A 1 216 ? -14.478 7.267 24.258 1.00 88.31 216 ARG A C 1
ATOM 1696 O O . ARG A 1 216 ? -15.388 7.556 25.028 1.00 88.31 216 ARG A O 1
ATOM 1703 N N . ALA A 1 217 ? -14.029 8.119 23.335 1.00 86.88 217 ALA A N 1
ATOM 1704 C CA . ALA A 1 217 ? -14.590 9.460 23.178 1.00 86.88 217 ALA A CA 1
ATOM 1705 C C . ALA A 1 217 ? -16.028 9.416 22.640 1.00 86.88 217 ALA A C 1
ATOM 1707 O O . ALA A 1 217 ? -16.870 10.172 23.114 1.00 86.88 217 ALA A O 1
ATOM 1708 N N . ASN A 1 218 ? -16.322 8.513 21.698 1.00 86.81 218 ASN A N 1
ATOM 1709 C CA . ASN A 1 218 ? -17.673 8.333 21.162 1.00 86.81 218 ASN A CA 1
ATOM 1710 C C . ASN A 1 218 ? -18.650 7.825 22.228 1.00 86.81 218 ASN A C 1
ATOM 1712 O O . ASN A 1 218 ? -19.712 8.414 22.395 1.00 86.81 218 ASN A O 1
ATOM 1716 N N . ILE A 1 219 ? -18.267 6.802 22.998 1.00 88.75 219 ILE A N 1
ATOM 1717 C CA . ILE A 1 219 ? -19.084 6.254 24.089 1.00 88.75 219 ILE A CA 1
ATOM 1718 C C . ILE A 1 219 ? -19.375 7.343 25.128 1.00 88.75 219 ILE A C 1
ATOM 1720 O O . ILE A 1 219 ? -20.517 7.508 25.531 1.00 88.75 219 ILE A O 1
ATOM 1724 N N . ARG A 1 220 ? -18.368 8.137 25.524 1.00 88.75 220 ARG A N 1
ATOM 1725 C CA . ARG A 1 220 ? -18.547 9.218 26.513 1.00 88.75 220 ARG A CA 1
ATOM 1726 C C . ARG A 1 220 ? -19.435 10.367 26.030 1.00 88.75 220 ARG A C 1
ATOM 1728 O O . ARG A 1 220 ? -20.069 11.016 26.851 1.00 88.75 220 ARG A O 1
ATOM 1735 N N . ARG A 1 221 ? -19.416 10.678 24.731 1.00 86.38 221 ARG A N 1
ATOM 1736 C CA . ARG A 1 221 ? -20.199 11.785 24.149 1.00 86.38 221 ARG A CA 1
ATOM 1737 C C . ARG A 1 221 ? -21.615 11.373 23.775 1.00 86.38 221 ARG A C 1
ATOM 1739 O O . ARG A 1 221 ? -22.477 12.237 23.645 1.00 86.38 221 ARG A O 1
ATOM 1746 N N . SER A 1 222 ? -21.841 10.085 23.551 1.00 86.94 222 SER A N 1
ATOM 1747 C CA . SER A 1 222 ? -23.155 9.593 23.183 1.00 86.94 222 SER A CA 1
ATOM 1748 C C . SER A 1 222 ? -24.111 9.671 24.380 1.00 86.94 222 SER A C 1
ATOM 1750 O O . SER A 1 222 ? -23.804 9.142 25.447 1.00 86.94 222 SER A O 1
ATOM 1752 N N . PRO A 1 223 ? -25.310 10.254 24.202 1.00 87.44 223 PRO A N 1
ATOM 1753 C CA . PRO A 1 223 ? -26.333 10.279 25.243 1.00 87.44 223 PRO A CA 1
ATOM 1754 C C . PRO A 1 223 ? -26.985 8.906 25.478 1.00 87.44 223 PRO A C 1
ATOM 1756 O O . PRO A 1 223 ? -27.792 8.765 26.393 1.00 87.44 223 PRO A O 1
ATOM 1759 N N . ARG A 1 224 ? -26.693 7.903 24.637 1.00 89.50 224 ARG A N 1
ATOM 1760 C CA . ARG A 1 224 ? -27.268 6.555 24.737 1.00 89.50 224 ARG A CA 1
ATOM 1761 C C . ARG A 1 224 ? -26.528 5.671 25.731 1.00 89.50 224 ARG A C 1
ATOM 1763 O O . ARG A 1 224 ? -27.105 4.699 26.210 1.00 89.50 224 ARG A O 1
ATOM 1770 N N . PHE A 1 225 ? -25.266 5.986 26.006 1.00 90.69 225 PHE A N 1
ATOM 1771 C CA . PHE A 1 225 ? -24.486 5.298 27.022 1.00 90.69 225 PHE A CA 1
ATOM 1772 C C . PHE A 1 225 ? -24.587 6.072 28.327 1.00 90.69 225 PHE A C 1
ATOM 1774 O O . PHE A 1 225 ? -24.374 7.284 28.364 1.00 90.69 225 PHE A O 1
ATOM 1781 N N . ARG A 1 226 ? -24.871 5.360 29.416 1.00 92.56 226 ARG A N 1
ATOM 1782 C CA . ARG A 1 226 ? -24.818 5.937 30.759 1.00 92.56 226 ARG A CA 1
ATOM 1783 C C . ARG A 1 226 ? -23.555 5.442 31.437 1.00 92.56 226 ARG A C 1
ATOM 1785 O O . ARG A 1 226 ? -23.375 4.243 31.617 1.00 92.56 226 ARG A O 1
ATOM 1792 N N . ILE A 1 227 ? -22.660 6.360 31.778 1.00 92.31 227 ILE A N 1
ATOM 1793 C CA . ILE A 1 227 ? -21.502 6.037 32.611 1.00 92.31 227 ILE A CA 1
ATOM 1794 C C . ILE A 1 227 ? -22.012 5.934 34.044 1.00 92.31 227 ILE A C 1
ATOM 1796 O O . ILE A 1 227 ? -22.631 6.879 34.528 1.00 92.31 227 ILE A O 1
ATOM 1800 N N . LEU A 1 228 ? -21.795 4.786 34.677 1.00 90.75 228 LEU A N 1
ATOM 1801 C CA . LEU A 1 228 ? -22.295 4.493 36.016 1.00 90.75 228 LEU A CA 1
ATOM 1802 C C . LEU A 1 228 ? -21.164 4.602 37.026 1.00 90.75 228 LEU A C 1
ATOM 1804 O O . LEU A 1 228 ? -20.056 4.116 36.771 1.00 90.75 228 LEU A O 1
ATOM 1808 N N . SER A 1 229 ? -21.456 5.198 38.177 1.00 87.94 229 SER A N 1
ATOM 1809 C CA . SER A 1 229 ? -20.599 5.034 39.343 1.00 87.94 229 SER A CA 1
ATOM 1810 C C . SER A 1 229 ? -20.923 3.705 40.047 1.00 87.94 229 SER A C 1
ATOM 1812 O O . SER A 1 229 ? -22.012 3.150 39.863 1.00 87.94 229 SER A O 1
ATOM 1814 N N . PRO A 1 230 ? -20.008 3.150 40.859 1.00 85.38 230 PRO A N 1
ATOM 1815 C CA . PRO A 1 230 ? -20.285 1.934 41.626 1.00 85.38 230 PRO A CA 1
ATOM 1816 C C . PRO A 1 230 ? -21.511 2.058 42.547 1.00 85.38 230 PRO A C 1
ATOM 1818 O O . PRO A 1 230 ? -22.178 1.062 42.831 1.00 85.38 230 PRO A O 1
ATOM 1821 N N . GLU A 1 231 ? -21.828 3.272 43.005 1.00 86.88 231 GLU A N 1
ATOM 1822 C CA . GLU A 1 231 ? -22.996 3.571 43.838 1.00 86.88 231 GLU A CA 1
ATOM 1823 C C . GLU A 1 231 ? -24.321 3.490 43.068 1.00 86.88 231 GLU A C 1
ATOM 1825 O O . GLU A 1 231 ? -25.348 3.189 43.676 1.00 86.88 231 GLU A O 1
ATOM 1830 N N . ASP A 1 232 ? -24.303 3.695 41.746 1.00 88.00 232 ASP A N 1
ATOM 1831 C CA . ASP A 1 232 ? -25.481 3.544 40.881 1.00 88.00 232 ASP A CA 1
ATOM 1832 C C . ASP A 1 232 ? -25.876 2.069 40.667 1.00 88.00 232 ASP A C 1
ATOM 1834 O O . ASP A 1 232 ? -26.955 1.785 40.138 1.00 88.00 232 ASP A O 1
ATOM 1838 N N . LEU A 1 233 ? -25.000 1.133 41.053 1.00 88.38 233 LEU A N 1
ATOM 1839 C CA . LEU A 1 233 ? -25.141 -0.306 40.846 1.00 88.38 233 LEU A CA 1
ATOM 1840 C C . LEU A 1 233 ? -25.417 -1.049 42.156 1.00 88.38 233 LEU A C 1
ATOM 1842 O O . LEU A 1 233 ? -24.831 -0.763 43.211 1.00 88.38 233 LEU A O 1
ATOM 1846 N N . ARG A 1 234 ? -26.275 -2.070 42.067 1.00 89.12 234 ARG A N 1
ATOM 1847 C CA . ARG A 1 234 ? -26.513 -3.023 43.160 1.00 89.12 234 ARG A CA 1
ATOM 1848 C C . ARG A 1 234 ? -25.262 -3.868 43.386 1.00 89.12 234 ARG A C 1
ATOM 1850 O O . ARG A 1 234 ? -24.488 -4.079 42.461 1.00 89.12 234 ARG A O 1
ATOM 1857 N N . GLU A 1 235 ? -25.052 -4.370 44.601 1.00 87.00 235 GLU A N 1
ATOM 1858 C CA . GLU A 1 235 ? -23.829 -5.121 44.935 1.00 87.00 235 GLU A CA 1
ATOM 1859 C C . GLU A 1 235 ? -23.587 -6.342 44.034 1.00 87.00 235 GLU A C 1
ATOM 1861 O O . GLU A 1 235 ? -22.446 -6.603 43.659 1.00 87.00 235 GLU A O 1
ATOM 1866 N N . ASP A 1 236 ? -24.647 -7.046 43.635 1.00 88.94 236 ASP A N 1
ATOM 1867 C CA . ASP A 1 236 ? -24.608 -8.186 42.713 1.00 88.94 236 ASP A CA 1
ATOM 1868 C C . ASP A 1 236 ? -24.313 -7.790 41.256 1.00 88.94 236 ASP A C 1
ATOM 1870 O O . ASP A 1 236 ? -23.860 -8.612 40.461 1.00 88.94 236 ASP A O 1
ATOM 1874 N N . GLU A 1 237 ? -24.502 -6.517 40.920 1.00 88.75 237 GLU A N 1
ATOM 1875 C CA . GLU A 1 237 ? -24.254 -5.923 39.606 1.00 88.75 237 GLU A CA 1
ATOM 1876 C C . GLU A 1 237 ? -22.902 -5.199 39.542 1.00 88.75 237 GLU A C 1
ATOM 1878 O O . GLU A 1 237 ? -22.538 -4.637 38.517 1.00 88.75 237 GLU A O 1
ATOM 1883 N N . ARG A 1 238 ? -22.096 -5.205 40.610 1.00 90.00 238 ARG A N 1
ATOM 1884 C CA . ARG A 1 238 ? -20.813 -4.480 40.635 1.00 90.00 238 ARG A CA 1
ATOM 1885 C C . ARG A 1 238 ? -19.673 -5.178 39.895 1.00 90.00 238 ARG A C 1
ATOM 1887 O O . ARG A 1 238 ? -18.517 -4.856 40.140 1.00 90.00 238 ARG A O 1
ATOM 1894 N N . SER A 1 239 ? -19.965 -6.117 38.997 1.00 91.94 239 SER A N 1
ATOM 1895 C CA . SER A 1 239 ? -18.949 -6.852 38.242 1.00 91.94 239 SER A CA 1
ATOM 1896 C C . SER A 1 239 ? -19.190 -6.823 36.736 1.00 91.94 239 SER A C 1
ATOM 1898 O O . SER A 1 239 ? -20.320 -6.768 36.247 1.00 91.94 239 SER A O 1
ATOM 1900 N N . CYS A 1 240 ? -18.101 -6.845 35.976 1.00 92.38 240 CYS A N 1
ATOM 1901 C CA . CYS A 1 240 ? -18.143 -6.916 34.527 1.00 92.38 240 CYS A CA 1
ATOM 1902 C C . CYS A 1 240 ? -18.537 -8.309 34.053 1.00 92.38 240 CYS A C 1
ATOM 1904 O O . CYS A 1 240 ? -17.849 -9.285 34.323 1.00 92.38 240 CYS A O 1
ATOM 1906 N N . VAL A 1 241 ? -19.589 -8.398 33.236 1.00 91.31 241 VAL A N 1
ATOM 1907 C CA . VAL A 1 241 ? -20.036 -9.670 32.641 1.00 91.31 241 VAL A CA 1
ATOM 1908 C C . VAL A 1 241 ? -19.004 -10.300 31.688 1.00 91.31 241 VAL A C 1
ATOM 1910 O O . VAL A 1 241 ? -19.142 -11.460 31.312 1.00 91.31 241 VAL A O 1
ATOM 1913 N N . ILE A 1 242 ? -17.986 -9.540 31.266 1.00 92.88 242 ILE A N 1
ATOM 1914 C CA . ILE A 1 242 ? -16.954 -9.999 30.327 1.00 92.88 242 ILE A CA 1
ATOM 1915 C C . ILE A 1 242 ? -15.686 -10.455 31.056 1.00 92.88 242 ILE A C 1
ATOM 1917 O O . ILE A 1 242 ? -15.269 -11.593 30.862 1.00 92.88 242 ILE A O 1
ATOM 1921 N N . CYS A 1 243 ? -15.065 -9.593 31.869 1.00 92.75 243 CYS A N 1
ATOM 1922 C CA . CYS A 1 243 ? -13.823 -9.930 32.577 1.00 92.75 243 CYS A CA 1
ATOM 1923 C C . CYS A 1 243 ? -14.038 -10.453 34.004 1.00 92.75 243 CYS A C 1
ATOM 1925 O O . CYS A 1 243 ? -13.138 -11.075 34.554 1.00 92.75 243 CYS A O 1
ATOM 1927 N N . GLY A 1 244 ? -15.215 -10.241 34.599 1.00 91.38 244 GLY A N 1
ATOM 1928 C CA . GLY A 1 244 ? -15.505 -10.585 35.994 1.00 91.38 244 GLY A CA 1
ATOM 1929 C C . GLY A 1 244 ? -14.994 -9.567 37.019 1.00 91.38 244 GLY A C 1
ATOM 1930 O O . GLY A 1 244 ? -15.306 -9.705 38.201 1.00 91.38 244 GLY A O 1
ATOM 1931 N N . ASP A 1 245 ? -14.249 -8.544 36.591 1.00 90.94 245 ASP A N 1
ATOM 1932 C CA . ASP A 1 245 ? -13.669 -7.544 37.491 1.00 90.94 245 ASP A CA 1
ATOM 1933 C C . ASP A 1 245 ? -14.733 -6.636 38.112 1.00 90.94 245 ASP A C 1
ATOM 1935 O O . ASP A 1 245 ? -15.780 -6.369 37.516 1.00 90.94 245 ASP A O 1
ATOM 1939 N N . ASN A 1 246 ? -14.459 -6.163 39.330 1.00 88.88 246 ASN A N 1
ATOM 1940 C CA . ASN A 1 246 ? -15.369 -5.308 40.084 1.00 88.88 246 ASN A CA 1
ATOM 1941 C C . ASN A 1 246 ? -15.151 -3.819 39.753 1.00 88.88 246 ASN A C 1
ATOM 1943 O O . ASN A 1 246 ? -14.015 -3.335 39.756 1.00 88.88 246 ASN A O 1
ATOM 1947 N N . TYR A 1 247 ? -16.240 -3.074 39.547 1.00 84.62 247 TYR A N 1
ATOM 1948 C CA . TYR A 1 247 ? -16.201 -1.634 39.242 1.00 84.62 247 TYR A CA 1
ATOM 1949 C C . TYR A 1 247 ? -15.753 -0.757 40.417 1.00 84.62 247 TYR A C 1
ATOM 1951 O O . TYR A 1 247 ? -15.526 0.433 40.242 1.00 84.62 247 TYR A O 1
ATOM 1959 N N . ALA A 1 248 ? -15.624 -1.315 41.622 1.00 71.69 248 ALA A N 1
ATOM 1960 C CA . ALA A 1 248 ? -15.158 -0.597 42.807 1.00 71.69 248 ALA A CA 1
ATOM 1961 C C . ALA A 1 248 ? -13.663 -0.220 42.766 1.00 71.69 248 ALA A C 1
ATOM 1963 O O . ALA A 1 248 ? -13.182 0.438 43.685 1.00 71.69 248 ALA A O 1
ATOM 1964 N N . SER A 1 249 ? -12.914 -0.655 41.747 1.00 67.25 249 SER A N 1
ATOM 1965 C CA . SER A 1 249 ? -11.528 -0.227 41.549 1.00 67.25 249 SER A CA 1
ATOM 1966 C C . SER A 1 249 ? -11.470 1.071 40.737 1.00 67.25 249 SER A C 1
ATOM 1968 O O . SER A 1 249 ? -12.167 1.207 39.734 1.00 67.25 249 SER A O 1
ATOM 1970 N N . ASP A 1 250 ? -10.595 2.005 41.127 1.00 65.69 250 ASP A N 1
ATOM 1971 C CA . ASP A 1 250 ? -10.445 3.340 40.509 1.00 65.69 250 ASP A CA 1
ATOM 1972 C C . ASP A 1 250 ? -10.194 3.322 38.983 1.00 65.69 250 ASP A C 1
ATOM 1974 O O . ASP A 1 250 ? -10.310 4.346 38.309 1.00 65.69 250 ASP A O 1
ATOM 1978 N N . ASN A 1 251 ? -9.870 2.157 38.414 1.00 65.25 251 ASN A N 1
ATOM 1979 C CA . ASN A 1 251 ? -9.530 1.986 37.004 1.00 65.25 251 ASN A CA 1
ATOM 1980 C C . ASN A 1 251 ? -10.676 1.434 36.132 1.00 65.25 251 ASN A C 1
ATOM 1982 O O . ASN A 1 251 ? -10.568 1.467 34.903 1.00 65.25 251 ASN A O 1
ATOM 1986 N N . GLU A 1 252 ? -11.773 0.946 36.718 1.00 74.50 252 GLU A N 1
ATOM 1987 C CA . GLU A 1 252 ? -12.823 0.198 36.010 1.00 74.50 252 GLU A CA 1
ATOM 1988 C C . GLU A 1 252 ? -14.151 0.976 35.989 1.00 74.50 252 GLU A C 1
ATOM 1990 O O . GLU A 1 252 ? -14.990 0.863 36.876 1.00 74.50 252 GLU A O 1
ATOM 1995 N N . THR A 1 253 ? -14.386 1.773 34.941 1.00 88.25 253 THR A N 1
ATOM 1996 C CA . THR A 1 253 ? -15.657 2.505 34.790 1.00 88.25 253 THR A CA 1
ATOM 1997 C C . THR A 1 253 ? -16.746 1.619 34.179 1.00 88.25 253 THR A C 1
ATOM 1999 O O . THR A 1 253 ? -16.585 1.154 33.045 1.00 88.25 253 THR A O 1
ATOM 2002 N N . ALA A 1 254 ? -17.874 1.439 34.872 1.00 93.19 254 ALA A N 1
ATOM 2003 C CA . ALA A 1 254 ? -19.051 0.763 34.328 1.00 93.19 254 ALA A CA 1
ATOM 2004 C C . ALA A 1 254 ? -19.783 1.631 33.292 1.00 93.19 254 ALA A C 1
ATOM 2006 O O . ALA A 1 254 ? -19.959 2.840 33.456 1.00 93.19 254 ALA A O 1
ATOM 2007 N N . VAL A 1 255 ? -20.233 0.993 32.212 1.00 94.31 255 VAL A N 1
ATOM 2008 C CA . VAL A 1 255 ? -21.007 1.627 31.143 1.00 94.31 255 VAL A CA 1
ATOM 2009 C C . VAL A 1 255 ? -22.290 0.841 30.931 1.00 94.31 255 VAL A C 1
ATOM 2011 O O . VAL A 1 255 ? -22.242 -0.334 30.566 1.00 94.31 255 VAL A O 1
ATOM 2014 N N . GLU A 1 256 ? -23.431 1.495 31.127 1.00 94.56 256 GLU A N 1
ATOM 2015 C CA . GLU A 1 256 ? -24.741 0.988 30.729 1.00 94.56 256 GLU A CA 1
ATOM 2016 C C . GLU A 1 256 ? -24.897 1.092 29.211 1.00 94.56 256 GLU A C 1
ATOM 2018 O O . GLU A 1 256 ? -24.675 2.150 28.611 1.00 94.56 256 GLU A O 1
ATOM 2023 N N . LEU A 1 257 ? -25.280 -0.019 28.588 1.00 93.50 257 LEU A N 1
ATOM 2024 C CA . LEU A 1 257 ? -25.500 -0.105 27.152 1.00 93.50 257 LEU A CA 1
ATOM 2025 C C . LEU A 1 257 ? -26.874 0.468 26.768 1.00 93.50 257 LEU A C 1
ATOM 2027 O O . LEU A 1 257 ? -27.821 0.350 27.548 1.00 93.50 257 LEU A O 1
ATOM 2031 N N . PRO A 1 258 ? -27.040 0.968 25.527 1.00 87.69 258 PRO A N 1
ATOM 2032 C CA . PRO A 1 258 ? -28.277 1.615 25.071 1.00 87.69 258 PRO A CA 1
ATOM 2033 C C . PRO A 1 258 ? -29.539 0.753 25.180 1.00 87.69 258 PRO A C 1
ATOM 2035 O O . PRO A 1 258 ? -30.655 1.271 25.184 1.00 87.69 258 PRO A O 1
ATOM 2038 N N . TYR A 1 259 ? -29.368 -0.571 25.219 1.00 86.94 259 TYR A N 1
ATOM 2039 C CA . TYR A 1 259 ? -30.451 -1.540 25.198 1.00 86.94 259 TYR A CA 1
ATOM 2040 C C . TYR A 1 259 ? -30.327 -2.551 26.337 1.00 86.94 259 TYR A C 1
ATOM 2042 O O . TYR A 1 259 ? -29.345 -3.285 26.451 1.00 86.94 259 TYR A O 1
ATOM 2050 N N . GLY A 1 260 ? -31.391 -2.646 27.135 1.00 78.56 260 GLY A N 1
ATOM 2051 C CA . GLY A 1 260 ? -31.582 -3.731 28.096 1.00 78.56 260 GLY A CA 1
ATOM 2052 C C . GLY A 1 260 ? -30.940 -3.533 29.467 1.00 78.56 260 GLY A C 1
ATOM 2053 O O . GLY A 1 260 ? -30.833 -4.517 30.186 1.00 78.56 260 GLY A O 1
ATOM 2054 N N . LYS A 1 261 ? -30.523 -2.310 29.839 1.00 86.62 261 LYS A N 1
ATOM 2055 C CA . LYS A 1 261 ? -29.888 -1.990 31.140 1.00 86.62 261 LYS A CA 1
ATOM 2056 C C . LYS A 1 261 ? -28.685 -2.884 31.497 1.00 86.62 261 LYS A C 1
ATOM 2058 O O . LYS A 1 261 ? -28.274 -2.965 32.651 1.00 86.62 261 LYS A O 1
ATOM 2063 N N . HIS A 1 262 ? -28.112 -3.565 30.506 1.00 92.50 262 HIS A N 1
ATOM 2064 C CA . HIS A 1 262 ? -26.901 -4.352 30.675 1.00 92.50 262 HIS A CA 1
ATOM 2065 C C . HIS A 1 262 ? -25.713 -3.407 30.781 1.00 92.50 262 HIS A C 1
ATOM 2067 O O . HIS A 1 262 ? -25.651 -2.412 30.060 1.00 92.50 262 HIS A O 1
ATOM 2073 N N . HIS A 1 263 ? -24.757 -3.742 31.634 1.00 93.06 263 HIS A N 1
ATOM 2074 C CA . HIS A 1 263 ? -23.569 -2.936 31.856 1.00 93.06 263 HIS A CA 1
ATOM 2075 C C . HIS A 1 263 ? -22.304 -3.796 31.734 1.00 93.06 263 HIS A C 1
ATOM 2077 O O . HIS A 1 263 ? -22.329 -5.016 31.903 1.00 93.06 263 HIS A O 1
ATOM 2083 N N . MET A 1 264 ? -21.200 -3.160 31.360 1.00 94.25 264 MET A N 1
ATOM 2084 C CA . MET A 1 264 ? -19.869 -3.768 31.280 1.00 94.25 264 MET A CA 1
ATOM 2085 C C . MET A 1 264 ? -18.807 -2.694 31.510 1.00 94.25 264 MET A C 1
ATOM 2087 O O . MET A 1 264 ? -19.097 -1.504 31.362 1.00 94.25 264 MET A O 1
ATOM 2091 N N . CYS A 1 265 ? -17.572 -3.081 31.837 1.00 93.31 265 CYS A N 1
ATOM 2092 C CA . CYS A 1 265 ? -16.512 -2.090 31.988 1.00 93.31 265 CYS A CA 1
ATOM 2093 C C . CYS A 1 265 ? -16.154 -1.452 30.637 1.00 93.31 265 CYS A C 1
ATOM 2095 O O . CYS A 1 265 ? -16.193 -2.091 29.579 1.00 93.31 265 CYS A O 1
ATOM 2097 N N . MET A 1 266 ? -15.775 -0.173 30.678 1.00 92.31 266 MET A N 1
ATOM 2098 C CA . MET A 1 266 ? -15.386 0.619 29.508 1.00 92.31 266 MET A CA 1
ATOM 2099 C C . MET A 1 266 ? -14.283 -0.071 28.693 1.00 92.31 266 MET A C 1
ATOM 2101 O O . MET A 1 266 ? -14.320 -0.055 27.463 1.00 92.31 266 MET A O 1
ATOM 2105 N N . THR A 1 267 ? -13.312 -0.695 29.362 1.00 91.88 267 THR A N 1
ATOM 2106 C CA . THR A 1 267 ? -12.195 -1.396 28.715 1.00 91.88 267 THR A CA 1
ATOM 2107 C C . THR A 1 267 ? -12.689 -2.588 27.894 1.00 91.88 267 THR A C 1
ATOM 2109 O O . THR A 1 267 ? -12.381 -2.673 26.703 1.00 91.88 267 THR A O 1
ATOM 2112 N N . CYS A 1 268 ? -13.524 -3.452 28.483 1.00 93.25 268 CYS A N 1
ATOM 2113 C CA . CYS A 1 268 ? -14.123 -4.588 27.782 1.00 93.25 268 CYS A CA 1
ATOM 2114 C C . CYS A 1 268 ? -15.017 -4.137 26.624 1.00 93.25 268 CYS A C 1
ATOM 2116 O O . CYS A 1 268 ? -14.945 -4.714 25.541 1.00 93.25 268 CYS A O 1
ATOM 2118 N N . LEU A 1 269 ? -15.818 -3.082 26.811 1.00 92.69 269 LEU A N 1
ATOM 2119 C CA . LEU A 1 269 ? -16.667 -2.530 25.753 1.00 92.69 269 LEU A CA 1
ATOM 2120 C C . LEU A 1 269 ? -15.842 -2.067 24.546 1.00 92.69 269 LEU A C 1
ATOM 2122 O O . LEU A 1 269 ? -16.182 -2.381 23.402 1.00 92.69 269 LEU A O 1
ATOM 2126 N N . ILE A 1 270 ? -14.745 -1.347 24.789 1.00 91.19 270 ILE A N 1
ATOM 2127 C CA . ILE A 1 270 ? -13.846 -0.869 23.734 1.00 91.19 270 ILE A CA 1
ATOM 2128 C C . ILE A 1 270 ? -13.193 -2.049 23.016 1.00 91.19 270 ILE A C 1
ATOM 2130 O O . ILE A 1 270 ? -13.277 -2.120 21.793 1.00 91.19 270 ILE A O 1
ATOM 2134 N N . GLN A 1 271 ? -12.593 -2.991 23.746 1.00 90.25 271 GLN A N 1
ATOM 2135 C CA . GLN A 1 271 ? -11.936 -4.161 23.152 1.00 90.25 271 GLN A CA 1
ATOM 2136 C C . GLN A 1 271 ? -12.918 -5.018 22.341 1.00 90.25 271 GLN A C 1
ATOM 2138 O O . GLN A 1 271 ? -12.624 -5.436 21.218 1.00 90.25 271 GLN A O 1
ATOM 2143 N N . TRP A 1 272 ? -14.124 -5.234 22.870 1.00 91.38 272 TRP A N 1
ATOM 2144 C CA . TRP A 1 272 ? -15.184 -5.958 22.176 1.00 91.38 272 TRP A CA 1
ATOM 2145 C C . TRP A 1 272 ? -15.581 -5.256 20.876 1.00 91.38 272 TRP A C 1
ATOM 2147 O O . TRP A 1 272 ? -15.621 -5.878 19.814 1.00 91.38 272 TRP A O 1
ATOM 2157 N N . SER A 1 273 ? -15.784 -3.939 20.935 1.00 89.75 273 SER A N 1
ATOM 2158 C CA . SER A 1 273 ? -16.161 -3.136 19.769 1.00 89.75 273 SER A CA 1
ATOM 2159 C C . SER A 1 273 ? -15.041 -3.054 18.727 1.00 89.75 273 SER A C 1
ATOM 2161 O O . SER A 1 273 ? -15.302 -3.126 17.530 1.00 89.75 273 SER A O 1
ATOM 2163 N N . GLN A 1 274 ? -13.781 -2.972 19.160 1.00 85.56 274 GLN A N 1
ATOM 2164 C CA . GLN A 1 274 ? -12.613 -2.974 18.277 1.00 85.56 274 GLN A CA 1
ATOM 2165 C C . GLN A 1 274 ? -12.401 -4.324 17.585 1.00 85.56 274 GLN A C 1
ATOM 2167 O O . GLN A 1 274 ? -12.043 -4.340 16.410 1.00 85.56 274 GLN A O 1
ATOM 2172 N N . SER A 1 275 ? -12.624 -5.437 18.292 1.00 84.62 275 SER A N 1
ATOM 2173 C CA . SER A 1 275 ? -12.431 -6.787 17.745 1.00 84.62 275 SER A CA 1
ATOM 2174 C C . SER A 1 275 ? -13.529 -7.207 16.766 1.00 84.62 275 SER A C 1
ATOM 2176 O O . SER A 1 275 ? -13.243 -7.893 15.786 1.00 84.62 275 SER A O 1
ATOM 2178 N N . LYS A 1 276 ? -14.783 -6.805 17.012 1.00 86.50 276 LYS A N 1
ATOM 2179 C CA . LYS A 1 276 ? -15.921 -7.103 16.129 1.00 86.50 276 LYS A CA 1
ATOM 2180 C C . LYS A 1 276 ? -16.116 -6.064 15.026 1.00 86.50 276 LYS A C 1
ATOM 2182 O O . LYS A 1 276 ? -16.629 -6.410 13.972 1.00 86.50 276 LYS A O 1
ATOM 2187 N N . GLY A 1 277 ? -15.692 -4.823 15.254 1.00 84.69 277 GLY A N 1
ATOM 2188 C CA . GLY A 1 277 ? -16.027 -3.679 14.412 1.00 84.69 277 GLY A CA 1
ATOM 2189 C C . GLY A 1 277 ? -17.369 -3.054 14.807 1.00 84.69 277 GLY A C 1
ATOM 2190 O O . GLY A 1 277 ? -18.262 -3.727 15.319 1.00 84.69 277 GLY A O 1
ATOM 2191 N N . ALA A 1 278 ? -17.527 -1.752 14.556 1.00 85.25 278 ALA A N 1
ATOM 2192 C CA . ALA A 1 278 ? -18.681 -0.978 15.021 1.00 85.25 278 ALA A CA 1
ATOM 2193 C C . ALA A 1 278 ? -20.041 -1.481 14.487 1.00 85.25 278 ALA A C 1
ATOM 2195 O O . ALA A 1 278 ? -21.047 -1.327 15.171 1.00 85.25 278 ALA A O 1
ATOM 2196 N N . GLN A 1 279 ? -20.079 -2.096 13.294 1.00 85.94 279 GLN A N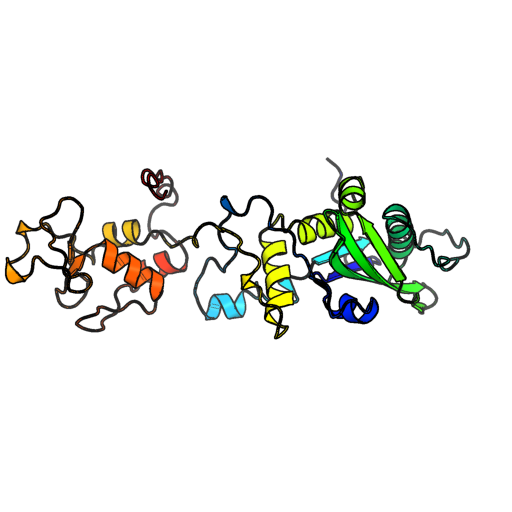 1
ATOM 2197 C CA . GLN A 1 279 ? -21.306 -2.658 12.694 1.00 85.94 279 GLN A CA 1
ATOM 2198 C C . GLN A 1 279 ? -21.791 -3.934 13.390 1.00 85.94 279 GLN A C 1
ATOM 2200 O O . GLN A 1 279 ? -22.997 -4.159 13.500 1.00 85.94 279 GLN A O 1
ATOM 2205 N N . ASP A 1 280 ? -20.848 -4.756 13.850 1.00 88.75 280 ASP A N 1
ATOM 2206 C CA . ASP A 1 280 ? -21.107 -6.122 14.311 1.00 88.75 280 ASP A CA 1
ATOM 2207 C C . ASP A 1 280 ? -20.968 -6.266 15.836 1.00 88.75 280 ASP A C 1
ATOM 2209 O O . ASP A 1 280 ? -21.256 -7.325 16.407 1.00 88.75 280 ASP A O 1
ATOM 2213 N N . ALA A 1 281 ? -20.528 -5.207 16.519 1.00 91.25 281 ALA A N 1
ATOM 2214 C CA . ALA A 1 281 ? -20.446 -5.150 17.967 1.00 91.25 281 ALA A CA 1
ATOM 2215 C C . ALA A 1 281 ? -21.855 -5.181 18.583 1.00 91.25 281 ALA A C 1
ATOM 2217 O O . ALA A 1 281 ? -22.641 -4.238 18.479 1.00 91.25 281 ALA A O 1
ATOM 2218 N N . ASN A 1 282 ? -22.158 -6.285 19.263 1.00 94.56 282 ASN A N 1
ATOM 2219 C CA . ASN A 1 282 ? -23.441 -6.523 19.916 1.00 94.56 282 ASN A CA 1
ATOM 2220 C C . ASN A 1 282 ? -23.251 -6.753 21.414 1.00 94.56 282 ASN A C 1
ATOM 2222 O O . ASN A 1 282 ? -22.236 -7.315 21.839 1.00 94.56 282 ASN A O 1
ATOM 2226 N N . CYS A 1 283 ? -24.253 -6.372 22.204 1.00 94.06 283 CYS A N 1
ATOM 2227 C CA . CYS A 1 283 ? -24.328 -6.677 23.624 1.00 94.06 283 CYS A CA 1
ATOM 2228 C C . CYS A 1 283 ? -24.205 -8.190 23.838 1.00 94.06 283 CYS A C 1
ATOM 2230 O O . CYS A 1 283 ? -24.883 -8.982 23.177 1.00 94.06 283 CYS A O 1
ATOM 2232 N N . HIS A 1 284 ? -23.358 -8.603 24.780 1.00 91.06 284 HIS A N 1
ATOM 2233 C CA . HIS A 1 284 ? -23.175 -10.018 25.085 1.00 91.06 284 HIS A CA 1
ATOM 2234 C C . HIS A 1 284 ? -24.466 -10.672 25.607 1.00 91.06 284 HIS A C 1
ATOM 2236 O O . HIS A 1 284 ? -24.767 -11.804 25.229 1.00 91.06 284 HIS A O 1
ATOM 2242 N N . SER A 1 285 ? -25.245 -9.935 26.404 1.00 92.88 285 SER A N 1
ATOM 2243 C CA . SER A 1 285 ? -26.437 -10.435 27.094 1.00 92.88 285 SER A CA 1
ATOM 2244 C C . SER A 1 285 ? -27.679 -10.471 26.198 1.00 92.88 285 SER A C 1
ATOM 2246 O O . SER A 1 285 ? -28.274 -11.530 26.026 1.00 92.88 285 SER A O 1
ATOM 2248 N N . CYS A 1 286 ? -28.067 -9.346 25.580 1.00 94.44 286 CYS A N 1
ATOM 2249 C CA . CYS A 1 286 ? -29.290 -9.272 24.759 1.00 94.44 286 CYS A CA 1
ATOM 2250 C C . CYS A 1 286 ? -29.070 -9.339 23.247 1.00 94.44 286 CYS A C 1
ATOM 2252 O O . CYS A 1 286 ? -30.046 -9.336 22.503 1.00 94.44 286 CYS A O 1
ATOM 2254 N N . ARG A 1 287 ? -27.817 -9.371 22.774 1.00 93.88 287 ARG A N 1
ATOM 2255 C CA . ARG A 1 287 ? -27.460 -9.356 21.341 1.00 93.88 287 ARG A CA 1
ATOM 2256 C C . ARG A 1 287 ? -27.898 -8.108 20.564 1.00 93.88 287 ARG A C 1
ATOM 2258 O O . ARG A 1 287 ? -27.665 -8.057 19.361 1.00 93.88 287 ARG A O 1
ATOM 2265 N N . SER A 1 288 ? -28.459 -7.092 21.222 1.00 93.44 288 SER A N 1
ATOM 2266 C CA . SER A 1 288 ? -28.727 -5.792 20.602 1.00 93.44 288 SER A CA 1
ATOM 2267 C C . SER A 1 288 ? -27.432 -5.123 20.147 1.00 93.44 288 SER A C 1
ATOM 2269 O O . SER A 1 288 ? -26.396 -5.263 20.804 1.00 93.44 288 SER A O 1
ATOM 2271 N N . ARG A 1 289 ? -27.496 -4.359 19.054 1.00 92.31 289 ARG A N 1
ATOM 2272 C CA . ARG A 1 289 ? -26.356 -3.583 18.554 1.00 92.31 289 ARG A CA 1
ATOM 2273 C C . ARG A 1 289 ? -25.914 -2.543 19.574 1.00 92.31 289 ARG A C 1
ATOM 2275 O O . ARG A 1 289 ? -26.740 -1.913 20.231 1.00 92.31 289 ARG A O 1
ATOM 2282 N N . ILE A 1 290 ? -24.599 -2.388 19.703 1.00 92.31 290 ILE A N 1
ATOM 2283 C CA . ILE A 1 290 ? -23.992 -1.416 20.618 1.00 92.31 290 ILE A CA 1
ATOM 2284 C C . ILE A 1 290 ? -24.028 -0.013 20.009 1.00 92.31 290 ILE A C 1
ATOM 2286 O O . ILE A 1 290 ? -24.316 0.944 20.718 1.00 92.31 290 ILE A O 1
ATOM 2290 N N . SER A 1 291 ? -23.760 0.110 18.708 1.00 89.12 291 SER A N 1
ATOM 2291 C CA . SER A 1 291 ? -23.687 1.392 18.001 1.00 89.12 291 SER A CA 1
ATOM 2292 C C . SER A 1 291 ? -24.668 1.429 16.836 1.00 89.12 291 SER A C 1
ATOM 2294 O O . SER A 1 291 ? -24.751 0.481 16.056 1.00 89.12 291 SER A O 1
ATOM 2296 N N . GLU A 1 292 ? -25.392 2.539 16.686 1.00 87.50 292 GLU A N 1
ATOM 2297 C CA . GLU A 1 292 ? -26.306 2.766 15.559 1.00 87.50 292 GLU A CA 1
ATOM 2298 C C . GLU A 1 292 ? -26.374 4.256 15.197 1.00 87.50 292 GLU A C 1
ATOM 2300 O O . GLU A 1 292 ? -25.947 5.118 15.967 1.00 87.50 292 GLU A O 1
ATOM 2305 N N . GLY A 1 293 ? -26.946 4.566 14.030 1.00 86.25 293 GLY A N 1
ATOM 2306 C CA . GLY A 1 293 ? -27.149 5.942 13.575 1.00 86.25 293 GLY A CA 1
ATOM 2307 C C . GLY A 1 293 ? -25.840 6.730 13.479 1.00 86.25 293 GLY A C 1
ATOM 2308 O O . GLY A 1 293 ? -24.829 6.217 13.003 1.00 86.25 293 GLY A O 1
ATOM 2309 N N . THR A 1 294 ? -25.852 7.966 13.975 1.00 81.44 294 THR A N 1
ATOM 2310 C CA . THR A 1 294 ? -24.716 8.899 13.895 1.00 81.44 294 THR A CA 1
ATOM 2311 C C . THR A 1 294 ? -23.473 8.421 14.650 1.00 81.44 294 THR A C 1
ATOM 2313 O O . THR A 1 294 ? -22.354 8.770 14.281 1.00 81.44 294 THR A O 1
ATOM 2316 N N . GLU A 1 295 ? -23.629 7.597 15.688 1.00 83.75 295 GLU A N 1
ATOM 2317 C CA . GLU A 1 295 ? -22.499 6.993 16.408 1.00 83.75 295 GLU A CA 1
ATOM 2318 C C . GLU A 1 295 ? -21.794 5.956 15.551 1.00 83.75 295 GLU A C 1
ATOM 2320 O O . GLU A 1 295 ? -20.567 5.920 15.487 1.00 83.75 295 GLU A O 1
ATOM 2325 N N . LEU A 1 296 ? -22.584 5.117 14.884 1.00 85.62 296 LEU A N 1
ATOM 2326 C CA . LEU A 1 296 ? -22.071 4.112 13.975 1.00 85.62 296 LEU A CA 1
ATOM 2327 C C . LEU A 1 296 ? -21.349 4.778 12.800 1.00 85.62 296 LEU A C 1
ATOM 2329 O O . LEU A 1 296 ? -20.249 4.358 12.455 1.00 85.62 296 LEU A O 1
ATOM 2333 N N . GLU A 1 297 ? -21.919 5.848 12.245 1.00 81.88 297 GLU A N 1
ATOM 2334 C CA . GLU A 1 297 ? -21.279 6.657 11.204 1.00 81.88 297 GLU A CA 1
ATOM 2335 C C . GLU A 1 297 ? -19.972 7.295 11.702 1.00 81.88 297 GLU A C 1
ATOM 2337 O O . GLU A 1 297 ? -18.935 7.158 11.057 1.00 81.88 297 GLU A O 1
ATOM 2342 N N . SER A 1 298 ? -19.972 7.913 12.888 1.00 81.88 298 SER A N 1
ATOM 2343 C CA . SER A 1 298 ? -18.768 8.493 13.503 1.00 81.88 298 SER A CA 1
ATOM 2344 C C . SER A 1 298 ? -17.670 7.450 13.723 1.00 81.88 298 SER A C 1
ATOM 2346 O O . SER A 1 298 ? -16.499 7.695 13.426 1.00 81.88 298 SER A O 1
ATOM 2348 N N . LEU A 1 299 ? -18.031 6.256 14.199 1.00 81.62 299 LEU A N 1
ATOM 2349 C CA . LEU A 1 299 ? -17.088 5.161 14.411 1.00 81.62 299 LEU A CA 1
ATOM 2350 C C . LEU A 1 299 ? -16.597 4.541 13.096 1.00 81.62 299 LEU A C 1
ATOM 2352 O O . LEU A 1 299 ? -15.458 4.095 13.037 1.00 81.62 299 LEU A O 1
ATOM 2356 N N . GLN A 1 300 ? -17.406 4.508 12.038 1.00 79.06 300 GLN A N 1
ATOM 2357 C CA . GLN A 1 300 ? -16.995 3.956 10.740 1.00 79.06 300 GLN A CA 1
ATOM 2358 C C . GLN A 1 300 ? -16.160 4.927 9.911 1.00 79.06 300 GLN A C 1
ATOM 2360 O O . GLN A 1 300 ? -15.184 4.521 9.279 1.00 79.06 300 GLN A O 1
ATOM 2365 N N . PHE A 1 301 ? -16.567 6.193 9.886 1.00 75.62 301 PHE A N 1
ATOM 2366 C CA . PHE A 1 301 ? -16.061 7.193 8.951 1.00 75.62 301 PHE A CA 1
ATOM 2367 C C . PHE A 1 301 ? -15.196 8.259 9.627 1.00 75.62 301 PHE A C 1
ATOM 2369 O O . PHE A 1 301 ? -14.603 9.090 8.944 1.00 75.62 301 PHE A O 1
ATOM 2376 N N . GLY A 1 302 ? -15.109 8.259 10.962 1.00 71.31 302 GLY A N 1
ATOM 2377 C CA . GLY A 1 302 ? -14.395 9.291 11.716 1.00 71.31 302 GLY A CA 1
ATOM 2378 C C . GLY A 1 302 ? -15.070 10.664 11.651 1.00 71.31 302 GLY A C 1
ATOM 2379 O O . GLY A 1 302 ? -14.473 11.658 12.063 1.00 71.31 302 GLY A O 1
ATOM 2380 N N . THR A 1 303 ? -16.299 10.739 11.136 1.00 66.25 303 THR A N 1
ATOM 2381 C CA . THR A 1 303 ? -17.077 11.971 11.040 1.00 66.25 303 THR A CA 1
ATOM 2382 C C . THR A 1 303 ? -17.592 12.324 12.428 1.00 66.25 303 THR A C 1
ATOM 2384 O O . THR A 1 303 ? -18.589 11.763 12.880 1.00 66.25 303 THR A O 1
ATOM 2387 N N . SER A 1 304 ? -16.927 13.241 13.140 1.00 56.31 304 SER A N 1
ATOM 2388 C CA . SER A 1 304 ? -17.555 13.795 14.337 1.00 56.31 304 SER A CA 1
ATOM 2389 C C . SER A 1 304 ? -18.809 14.549 13.890 1.00 56.31 304 SER A C 1
ATOM 2391 O O . SER A 1 304 ? -18.733 15.497 13.113 1.00 56.31 304 SER A O 1
ATOM 2393 N N . ALA A 1 305 ? -19.981 14.134 14.376 1.00 50.84 305 ALA A N 1
ATOM 2394 C CA . ALA A 1 305 ? -21.224 14.876 14.153 1.00 50.84 305 ALA A CA 1
ATOM 2395 C C . ALA A 1 305 ? -21.160 16.298 14.759 1.00 50.84 305 ALA A C 1
ATOM 2397 O O . ALA A 1 305 ? -21.993 17.147 14.457 1.00 50.84 305 ALA A O 1
ATOM 2398 N N . THR A 1 306 ? -20.152 16.572 15.594 1.00 49.81 306 THR A N 1
ATOM 2399 C CA . THR A 1 306 ? -19.917 17.855 16.251 1.00 49.81 306 THR A CA 1
ATOM 2400 C C . THR A 1 306 ? -18.412 18.088 16.455 1.00 49.81 306 THR A C 1
ATOM 2402 O O . THR A 1 306 ? -17.779 17.435 17.286 1.00 49.81 306 THR A O 1
ATOM 2405 N N . ASP A 1 307 ? -17.876 19.053 15.709 1.00 46.47 307 ASP A N 1
ATOM 2406 C CA . ASP A 1 307 ? -16.582 19.738 15.867 1.00 46.47 307 ASP A CA 1
ATOM 2407 C C . ASP A 1 307 ? -15.283 18.990 15.442 1.00 46.47 307 ASP A C 1
ATOM 2409 O O . ASP A 1 307 ? -14.826 18.064 16.125 1.00 46.47 307 ASP A O 1
ATOM 2413 N N . PRO A 1 308 ? -14.624 19.416 14.341 1.00 45.38 308 PRO A N 1
ATOM 2414 C CA . PRO A 1 308 ? -13.305 18.933 13.912 1.00 45.38 308 PRO A CA 1
ATOM 2415 C C . PRO A 1 308 ? -12.153 19.306 14.861 1.00 45.38 308 PRO A C 1
ATOM 2417 O O . PRO A 1 308 ? -11.079 18.713 14.775 1.00 45.38 308 PRO A O 1
ATOM 2420 N N . 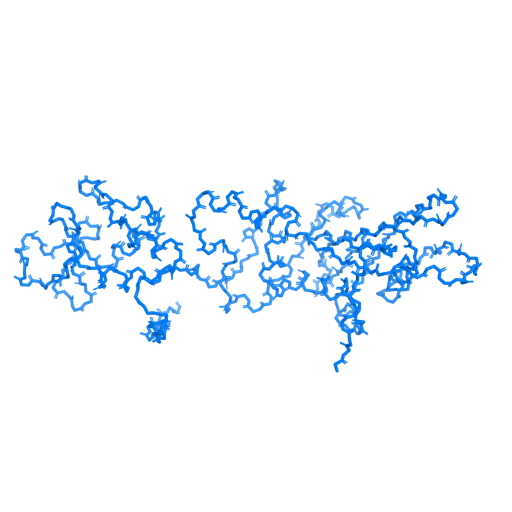LYS A 1 309 ? -12.337 20.281 15.766 1.00 47.69 309 LYS A N 1
ATOM 2421 C CA . LYS A 1 309 ? -11.260 20.773 16.649 1.00 47.69 309 LYS A CA 1
ATOM 2422 C C . LYS A 1 309 ? -10.980 19.882 17.865 1.00 47.69 309 LYS A C 1
ATOM 2424 O O . LYS A 1 309 ? -9.968 20.067 18.532 1.00 47.69 309 LYS A O 1
ATOM 2429 N N . ALA A 1 310 ? -11.832 18.895 18.143 1.00 45.22 310 ALA A N 1
ATOM 2430 C CA . ALA A 1 310 ? -11.749 18.067 19.348 1.00 45.22 310 ALA A CA 1
ATOM 2431 C C . ALA A 1 310 ? -10.838 16.824 19.229 1.00 45.22 310 ALA A C 1
ATOM 2433 O O . ALA A 1 310 ? -10.853 15.981 20.125 1.00 45.22 310 ALA A O 1
ATOM 2434 N N . TYR A 1 311 ? -10.080 16.685 18.134 1.00 46.25 311 TYR A N 1
ATOM 2435 C CA . TYR A 1 311 ? -9.118 15.588 17.931 1.00 46.25 311 TYR A CA 1
ATOM 2436 C C . TYR A 1 311 ? -7.688 15.909 18.392 1.00 46.25 311 TYR A C 1
ATOM 2438 O O . TYR A 1 311 ? -6.805 15.066 18.255 1.00 46.25 311 TYR A O 1
ATOM 2446 N N . ASN A 1 312 ? -7.465 17.074 19.006 1.00 40.22 312 ASN A N 1
ATOM 2447 C CA . ASN A 1 312 ? -6.290 17.300 19.843 1.00 40.22 312 ASN A CA 1
ATOM 2448 C C . ASN A 1 312 ? -6.584 16.749 21.241 1.00 40.22 312 ASN A C 1
ATOM 2450 O O . ASN A 1 312 ? -6.943 17.496 22.146 1.00 40.22 312 ASN A O 1
ATOM 2454 N N . ILE A 1 313 ? -6.506 15.430 21.396 1.00 45.59 313 ILE A N 1
ATOM 2455 C CA . ILE A 1 313 ? -6.362 14.826 22.718 1.00 45.59 313 ILE A CA 1
ATOM 2456 C C . ILE A 1 313 ? -5.011 14.142 22.699 1.00 45.59 313 ILE A C 1
ATOM 2458 O O . ILE A 1 313 ? -4.792 13.178 21.965 1.00 45.59 313 ILE A O 1
ATOM 2462 N N . GLU A 1 314 ? -4.106 14.747 23.454 1.00 41.19 314 GLU A N 1
ATOM 2463 C CA . GLU A 1 314 ? -2.831 14.191 23.849 1.00 41.19 314 GLU A CA 1
ATOM 2464 C C . GLU A 1 314 ? -3.062 12.758 24.329 1.00 41.19 314 GLU A C 1
ATOM 2466 O O .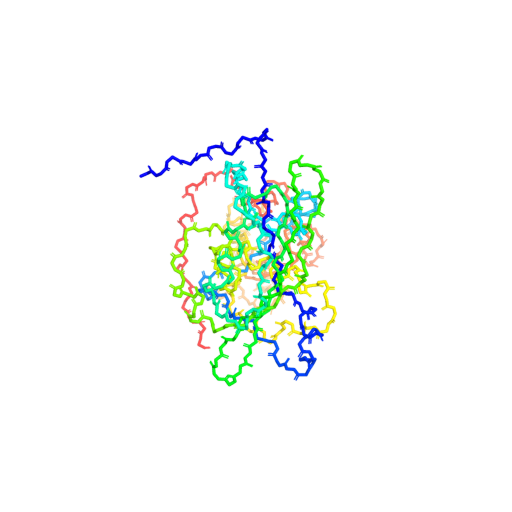 GLU A 1 314 ? -3.891 12.485 25.198 1.00 41.19 314 GLU A O 1
ATOM 2471 N N . ASP A 1 315 ? -2.349 11.834 23.696 1.00 40.53 315 ASP A N 1
ATOM 2472 C CA . ASP A 1 315 ? -2.242 10.434 24.082 1.00 40.53 315 ASP A CA 1
ATOM 2473 C C . ASP A 1 315 ? -1.372 10.367 25.358 1.00 40.53 315 ASP A C 1
ATOM 2475 O O . ASP A 1 315 ? -0.266 9.828 25.372 1.00 40.53 315 ASP A O 1
ATOM 2479 N N . GLU A 1 316 ? -1.827 11.020 26.433 1.00 38.69 316 GLU A N 1
ATOM 2480 C CA . GLU A 1 316 ? -1.265 10.910 27.777 1.00 38.69 316 GLU A CA 1
ATOM 2481 C C . GLU A 1 316 ? -1.667 9.548 28.346 1.00 38.69 316 GLU A C 1
ATOM 2483 O O . GLU A 1 316 ? -2.645 9.405 29.078 1.00 38.69 316 GLU A O 1
ATOM 2488 N N . GLY A 1 317 ? -0.953 8.498 27.945 1.00 37.06 317 GLY A N 1
ATOM 2489 C CA . GLY A 1 317 ? -1.239 7.172 28.485 1.00 37.06 317 GLY A CA 1
ATOM 2490 C C . GLY A 1 317 ? -0.601 5.996 27.773 1.00 37.06 317 GLY A C 1
ATOM 2491 O O . GLY A 1 317 ? -1.184 4.920 27.779 1.00 37.06 317 GLY A O 1
ATOM 2492 N N . ASN A 1 318 ? 0.578 6.160 27.174 1.00 35.62 318 ASN A N 1
ATOM 2493 C CA . ASN A 1 318 ? 1.393 5.021 26.748 1.00 35.62 318 ASN A CA 1
ATOM 2494 C C . ASN A 1 318 ? 2.747 5.048 27.471 1.00 35.62 318 ASN A C 1
ATOM 2496 O O . ASN A 1 318 ? 3.815 5.167 26.875 1.00 35.62 318 ASN A O 1
ATOM 2500 N N . GLN A 1 319 ? 2.688 4.971 28.803 1.00 36.31 319 GLN A N 1
ATOM 2501 C CA . GLN A 1 319 ? 3.803 4.510 29.623 1.00 36.31 319 GLN A CA 1
ATOM 2502 C C . GLN A 1 319 ? 3.485 3.088 30.090 1.00 36.31 319 GLN A C 1
ATOM 2504 O O . GLN A 1 319 ? 2.435 2.847 30.674 1.00 36.31 319 GLN A O 1
ATOM 2509 N N . HIS A 1 320 ? 4.438 2.188 29.841 1.00 32.22 320 HIS A N 1
ATOM 2510 C CA . HIS A 1 320 ? 4.498 0.779 30.247 1.00 32.22 320 HIS A CA 1
ATOM 2511 C C . HIS A 1 320 ? 3.892 -0.266 29.303 1.00 32.22 320 HIS A C 1
ATOM 2513 O O . HIS A 1 320 ? 2.895 -0.902 29.609 1.00 32.22 320 HIS A O 1
ATOM 2519 N N . TYR A 1 321 ? 4.661 -0.590 28.262 1.00 31.81 321 TYR A N 1
ATOM 2520 C CA . TYR A 1 321 ? 5.027 -1.987 28.014 1.00 31.81 321 TYR A CA 1
ATOM 2521 C C . TYR A 1 321 ? 6.557 -2.066 27.894 1.00 31.81 321 TYR A C 1
ATOM 2523 O O . TYR A 1 321 ? 7.154 -1.387 27.059 1.00 31.81 321 TYR A O 1
ATOM 2531 N N . LYS A 1 322 ? 7.179 -2.798 28.826 1.00 32.53 322 LYS A N 1
ATOM 2532 C CA . LYS A 1 322 ? 8.566 -3.279 28.751 1.00 32.53 322 LYS A CA 1
ATOM 2533 C C . LYS A 1 322 ? 8.563 -4.646 28.085 1.00 32.53 322 LYS A C 1
ATOM 2535 O O . LYS A 1 322 ? 7.582 -5.382 28.330 1.00 32.53 322 LYS A O 1
#

Sequence (322 aa):
MQDADMISAFESHHPTQIIYPALDILDWLGLRNRDVQLLPPVNAANRYEPLPLIQDRAVTANANRDSDGECAFVSITKASCEDDRAEFTPPTYSTSAVPSLLTELRKARRYPGKTVLKVLTSCSGSTVLVHVVYKIEMRDISRVSCAMPEGLCTFEISELEAARDGDQWLIDLKGLIGRSTDHAVRHVRAQLDGRRGVDLRDVNIAWKPRRHPPYRANIRRSPRFRILSPEDLREDERSCVICGDNYASDNETAVELPYGKHHMCMTCLIQWSQSKGAQDANCHSCRSRISEGTELESLQFGTSATDPKAYNIEDEGNQHYK

Foldseek 3Di:
DPPPPPPDPPAFKEKEWEAPQQCVVCVVVVNPPFDFDQAFAPPQQVAAQLDDLFPDPVCVVPVCCLPCVNLIDMDMAGAALPDCVVPPDQDDADQDAPVVVVVVVVVLGNFRWYKYWHWTWGDDDPWIKIKTWMKGWGADPVRDIDTHPIGIYMDTVVRLVPDPDPDSSSVSVNCLSNVHDSSSVSSNVSSPVPDPDPPCVVSVRNHDYHDFQPLVVLLVPDPLKDWDQCVNDDPVLQAAPPPRDGNPDPVWIWIQANPDRRIHTPVCLSVQCRVLPQVCRADPPPRHRRDDDPSSVCRRPVDDPDDPVPPPDPPPDPDDDD

Organism: NCBI:txid161662

InterPro domains:
  IPR013083 Zinc finger, RING/FYVE/PHD-type [G3DSA:3.30.40.10] (215-295)

pLDDT: mean 78.39, std 15.96, range [31.81, 96.88]

Secondary structure (DSSP, 8-state):
--------TTS-EEEEEEESS-TTHHHHTT-TTS-B-PPPPTTGGGSBP---SS--HHHHHHH-TTSTTTT-EEEEEE----S-----PPPP-----HHHHHHHHHHHTTSSEEEEEEEEEEEETTEEEEEEEEEEEEE-TTS-EEEPPPEEEEEEHHHHHH-----HHHHHHHHHHTT-SHHHHHHHHHHHHTSTT--GGGS---PBP-----HHHHHHH-TTSEEEPGGGS-GGGSB-TTT--BTTSTT--EEE-SSTT-EEEHHHHHHHHHHH-TTT-B-TTT--BS--HHHHHHHHH---SS-GGGG----TT-----